Protein AF-A0A2S8BF68-F1 (afdb_monomer_lite)

Organism: NCBI:txid1858794

pLDDT: mean 72.73, std 14.02, range [38.44, 94.44]

Foldseek 3Di:
DAFAPRDDDDAFFKKFFAAWDPPWAKAADPVAPDQPPDDRTHHGLFIWTFHDADPVQRWTWTATPPRRIITIHGNVRRHHTMDGPPDDQQVSCPPPQDLEQEAEEALVPAAQVRVVSSQPRHPHYYDYHHDYDDPPPPDPDPPPDPDPPPPDDDDPVRVVVSVVSRHVHDPPPQPLVNLLVVLLVVVVVPDDQVVSCVSNVNDRSVVSNVVVVVVVVVVVVVVVVVVVVVVVVVVVVVVVVVVVVVVVVVVVVVVVVVVVVVVVVVPDPDD

Radius of gyration: 38.97 Å; chains: 1; bounding box: 119×93×69 Å

Secondary structure (DSSP, 8-state):
-EETTTEE--TT-EEEE-S-EEEEEEE--TT-S---S--SEE-TT-EEEEEEE-TTT--EEEEETTT--EEEE-HHHHHHHEEE-SS--TTTTTT--EEEE--EE-TTT--HHHHHHHHHSEEEEE--EE-PPPTTSS-----------------HHHHHHHHHHHHH---S---HHHHHHHHHHHHHHT--GGGGGGGGTTS-HHHHHHHHHHHHHHHHHHHHHHHHHHHHHHHHHHHHHHHHHHHHHHHHHHHHHHHHHHTTTTT----

Structure (mmCIF, N/CA/C/O backbone):
data_AF-A0A2S8BF68-F1
#
_entry.id   AF-A0A2S8BF68-F1
#
loop_
_atom_site.group_PDB
_atom_site.id
_atom_site.type_symbol
_atom_site.label_atom_id
_atom_site.label_alt_id
_atom_site.label_comp_id
_atom_site.label_asym_id
_atom_site.label_entity_id
_atom_site.label_seq_id
_atom_site.pdbx_PDB_ins_code
_atom_site.Cartn_x
_atom_site.Cartn_y
_atom_site.Cartn_z
_atom_site.occupancy
_atom_site.B_iso_or_equiv
_atom_site.auth_seq_id
_atom_site.auth_comp_id
_atom_site.auth_asym_id
_atom_site.auth_atom_id
_atom_site.pdbx_PDB_model_num
ATOM 1 N N . MET A 1 1 ? -16.485 -6.548 18.275 1.00 87.12 1 MET A N 1
ATOM 2 C CA . MET A 1 1 ? -17.472 -5.793 17.473 1.00 87.12 1 MET A CA 1
ATOM 3 C C . MET A 1 1 ? -17.362 -6.196 16.015 1.00 87.12 1 MET A C 1
ATOM 5 O O . MET 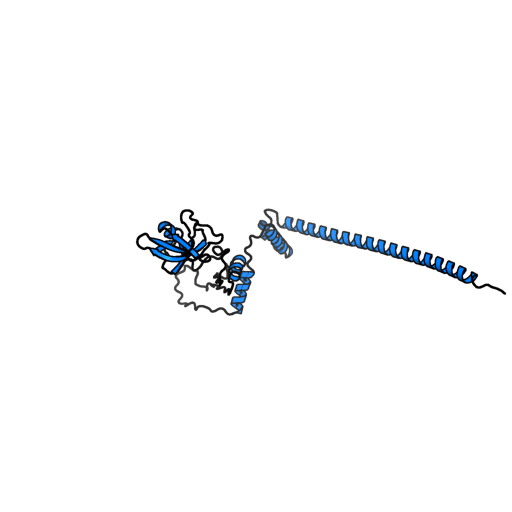A 1 1 ? -16.238 -6.431 15.581 1.00 87.12 1 MET A O 1
ATOM 9 N N . PRO A 1 2 ? -18.481 -6.343 15.288 1.00 88.75 2 PRO A N 1
ATOM 10 C CA . PRO A 1 2 ? -18.453 -6.653 13.862 1.00 88.75 2 PRO A CA 1
ATOM 11 C C . PRO A 1 2 ? -17.866 -5.480 13.070 1.00 88.75 2 PRO A C 1
ATOM 13 O O . PRO A 1 2 ? -18.172 -4.323 13.349 1.00 88.75 2 PRO A O 1
ATOM 16 N N . ILE A 1 3 ? -17.022 -5.798 12.096 1.00 90.06 3 ILE A N 1
ATOM 17 C CA . ILE A 1 3 ? -16.470 -4.860 11.114 1.00 90.06 3 ILE A CA 1
ATOM 18 C C . ILE A 1 3 ? -16.673 -5.449 9.705 1.00 90.06 3 ILE A C 1
ATOM 20 O O . ILE A 1 3 ? -17.281 -6.513 9.561 1.00 90.06 3 ILE A O 1
ATOM 24 N N . ALA A 1 4 ? -16.198 -4.779 8.656 1.00 86.06 4 ALA A N 1
ATOM 25 C CA . ALA A 1 4 ? -16.402 -5.241 7.286 1.00 86.06 4 ALA A CA 1
ATOM 26 C C . ALA A 1 4 ? -15.788 -6.626 7.010 1.00 86.06 4 ALA A C 1
ATOM 28 O O . ALA A 1 4 ? -14.866 -7.079 7.690 1.00 86.06 4 ALA A O 1
ATOM 29 N N . ARG A 1 5 ? -16.278 -7.282 5.948 1.00 84.69 5 ARG A N 1
ATOM 30 C CA . ARG A 1 5 ? -15.825 -8.611 5.478 1.00 84.69 5 ARG A CA 1
ATOM 31 C C . ARG A 1 5 ? -16.015 -9.743 6.498 1.00 84.69 5 ARG A C 1
ATOM 33 O O . ARG A 1 5 ? -15.164 -10.624 6.591 1.00 84.69 5 ARG A O 1
ATOM 40 N N . ASP A 1 6 ? -17.107 -9.703 7.262 1.00 85.81 6 ASP A N 1
ATOM 41 C CA . ASP A 1 6 ? -17.441 -10.687 8.306 1.00 85.81 6 ASP A CA 1
ATOM 42 C C . ASP A 1 6 ? -16.346 -10.852 9.380 1.00 85.81 6 ASP A C 1
ATOM 44 O O . ASP A 1 6 ? -16.219 -11.894 10.027 1.00 85.81 6 ASP A O 1
ATOM 48 N N . GLN A 1 7 ? -15.537 -9.808 9.585 1.00 86.50 7 GLN A N 1
ATOM 49 C CA . GLN A 1 7 ? -14.471 -9.790 10.581 1.00 86.50 7 GLN A CA 1
ATOM 50 C C . GLN A 1 7 ? -14.971 -9.222 11.915 1.00 86.50 7 GLN A C 1
ATOM 52 O O . GLN A 1 7 ? -16.017 -8.574 12.008 1.00 86.50 7 GLN A O 1
ATOM 57 N N . GLN A 1 8 ? -14.192 -9.447 12.975 1.00 89.88 8 GLN A N 1
ATOM 58 C CA . GLN A 1 8 ? -14.449 -8.867 14.289 1.00 89.88 8 GLN A CA 1
ATOM 59 C C . GLN A 1 8 ? -13.224 -8.121 14.803 1.00 89.88 8 GLN A C 1
ATOM 61 O O . GLN A 1 8 ? -12.135 -8.684 14.823 1.00 89.88 8 GLN A O 1
ATOM 66 N N . ALA A 1 9 ? -13.436 -6.893 15.275 1.00 88.25 9 ALA A N 1
ATOM 67 C CA . ALA A 1 9 ? -12.443 -6.110 15.999 1.00 88.25 9 ALA A CA 1
ATOM 68 C C . ALA A 1 9 ? -12.587 -6.293 17.515 1.00 88.25 9 ALA A C 1
ATOM 70 O O . ALA A 1 9 ? -13.704 -6.324 18.059 1.00 88.25 9 ALA A O 1
ATOM 71 N N . ARG A 1 10 ? -11.449 -6.374 18.199 1.00 91.12 10 ARG A N 1
ATOM 72 C CA . ARG A 1 10 ? -11.291 -6.441 19.653 1.00 91.12 10 ARG A CA 1
ATOM 73 C C . ARG A 1 10 ? -10.328 -5.358 20.129 1.00 91.12 10 ARG A C 1
ATOM 75 O O . ARG A 1 10 ? -9.610 -4.745 19.346 1.00 91.12 10 ARG A O 1
ATOM 82 N N . TYR A 1 11 ? -10.328 -5.128 21.439 1.00 92.75 11 TYR A N 1
ATOM 83 C CA . TYR A 1 11 ? -9.354 -4.252 22.083 1.00 92.75 11 TYR A CA 1
ATOM 84 C C . TYR A 1 11 ? -7.921 -4.661 21.712 1.00 92.75 11 TYR A C 1
ATOM 86 O O . TYR A 1 11 ? -7.562 -5.831 21.847 1.00 92.75 11 TYR A O 1
ATOM 94 N N . GLY A 1 12 ? -7.112 -3.691 21.289 1.00 87.94 12 GLY A N 1
ATOM 95 C CA . GLY A 1 12 ? -5.726 -3.893 20.873 1.00 87.94 12 GLY A CA 1
ATOM 96 C C . GLY A 1 12 ? -5.544 -4.304 19.411 1.00 87.94 12 GLY A C 1
ATOM 97 O O . GLY A 1 12 ? -4.402 -4.328 18.949 1.00 87.94 12 GLY A O 1
ATOM 98 N N . ASP A 1 13 ? -6.623 -4.584 18.675 1.00 89.56 13 ASP A N 1
ATOM 99 C CA . ASP A 1 13 ? -6.515 -4.944 17.265 1.00 89.56 13 ASP A CA 1
ATOM 100 C C . ASP A 1 13 ? -6.066 -3.759 16.411 1.00 89.56 13 ASP A C 1
ATOM 102 O O . ASP A 1 13 ? -6.359 -2.600 16.714 1.00 89.56 13 ASP A O 1
ATOM 106 N N . ILE A 1 14 ? -5.371 -4.057 15.312 1.00 88.81 14 ILE A N 1
ATOM 107 C CA . ILE A 1 14 ? -5.074 -3.060 14.286 1.00 88.81 14 ILE A CA 1
ATOM 108 C C . ILE A 1 14 ? -6.132 -3.164 13.200 1.00 88.81 14 ILE A C 1
ATOM 110 O O . ILE A 1 14 ? -6.333 -4.234 12.624 1.00 88.81 14 ILE A O 1
ATOM 114 N N . ILE A 1 15 ? -6.771 -2.044 12.892 1.00 89.00 15 ILE A N 1
ATOM 115 C CA . ILE A 1 15 ? -7.744 -1.914 11.812 1.00 89.00 15 ILE A CA 1
ATOM 116 C C . ILE A 1 15 ? -7.286 -0.864 10.799 1.00 89.00 15 ILE A C 1
ATOM 118 O O . ILE A 1 15 ? -6.483 0.017 11.101 1.00 89.00 15 ILE A O 1
ATOM 122 N N . MET A 1 16 ? -7.798 -0.963 9.581 1.00 89.38 16 MET A N 1
ATOM 123 C CA . MET A 1 16 ? -7.565 -0.017 8.499 1.00 89.38 16 MET A CA 1
ATOM 124 C C . MET A 1 16 ? -8.905 0.437 7.931 1.00 89.38 16 MET A C 1
ATOM 126 O O . MET A 1 16 ? -9.790 -0.388 7.686 1.00 89.38 16 MET A O 1
ATOM 130 N N . THR A 1 17 ? -9.048 1.739 7.708 1.00 88.31 17 THR A N 1
ATOM 131 C CA . THR A 1 17 ? -10.229 2.319 7.062 1.00 88.31 17 THR A CA 1
ATOM 132 C C . THR A 1 17 ? -10.075 2.285 5.546 1.00 88.31 17 THR A C 1
ATOM 134 O O . THR A 1 17 ? -8.994 2.528 5.018 1.00 88.31 17 THR A O 1
ATOM 137 N N . THR A 1 18 ? -11.141 1.951 4.820 1.00 84.69 18 THR A N 1
ATOM 138 C CA . THR A 1 18 ? -11.106 1.776 3.353 1.00 84.69 18 THR A CA 1
ATOM 139 C C . THR A 1 18 ? -11.797 2.899 2.584 1.00 84.69 18 THR A C 1
ATOM 141 O O . THR A 1 18 ? -11.773 2.914 1.356 1.00 84.69 18 THR A O 1
ATOM 144 N N . GLU A 1 19 ? -12.437 3.835 3.284 1.00 84.00 19 GLU A N 1
ATOM 145 C CA . GLU A 1 19 ? -13.185 4.944 2.689 1.00 84.00 19 GLU A CA 1
ATOM 146 C C . GLU A 1 19 ? -12.964 6.229 3.483 1.00 84.00 19 GLU A C 1
ATOM 148 O O . GLU A 1 19 ? -12.902 6.200 4.709 1.00 84.00 19 GLU A O 1
ATOM 153 N N . ASN A 1 20 ? -12.897 7.370 2.801 1.00 85.81 20 ASN A N 1
ATOM 154 C CA . ASN A 1 20 ? -12.853 8.665 3.478 1.00 85.81 20 ASN A CA 1
ATOM 155 C C . ASN A 1 20 ? -14.202 8.949 4.145 1.00 85.81 20 ASN A C 1
ATOM 157 O O . ASN A 1 20 ? -15.248 8.741 3.528 1.00 85.81 20 ASN A O 1
ATOM 161 N N . ASN A 1 21 ? -14.184 9.497 5.356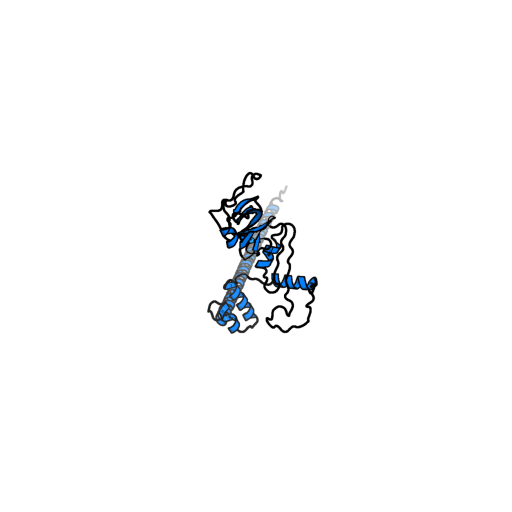 1.00 86.38 21 ASN A N 1
ATOM 162 C CA . ASN A 1 21 ? -15.386 9.991 6.012 1.00 86.38 21 ASN A CA 1
ATOM 163 C C . ASN A 1 21 ? -15.113 11.347 6.664 1.00 86.38 21 ASN A C 1
ATOM 165 O O . ASN A 1 21 ? -14.287 11.466 7.565 1.00 86.38 21 ASN A O 1
ATOM 169 N N . TRP A 1 22 ? -15.819 12.362 6.167 1.00 86.50 22 TRP A N 1
ATOM 170 C CA . TRP A 1 22 ? -15.665 13.758 6.569 1.00 86.50 22 TRP A CA 1
ATOM 171 C C . TRP A 1 22 ? -16.484 14.108 7.814 1.00 86.50 22 TRP A C 1
ATOM 173 O O . TRP A 1 22 ? -16.224 15.135 8.430 1.00 86.50 22 TRP A O 1
ATOM 183 N N . ASP A 1 23 ? -17.448 13.259 8.177 1.00 85.38 23 ASP A N 1
ATOM 184 C CA . ASP A 1 23 ? -18.332 13.468 9.325 1.00 85.38 23 ASP A CA 1
ATOM 185 C C . ASP A 1 23 ? -17.742 12.894 10.623 1.00 85.38 23 ASP A C 1
ATOM 187 O O . ASP A 1 23 ? -18.215 13.209 11.714 1.00 85.38 23 ASP A O 1
ATOM 191 N N . ILE A 1 24 ? -16.712 12.044 10.522 1.00 86.00 24 ILE A N 1
ATOM 192 C CA . ILE A 1 24 ? -16.017 11.491 11.685 1.00 86.00 24 ILE A CA 1
ATOM 193 C C . ILE A 1 24 ? -14.892 12.443 12.076 1.00 86.00 24 ILE A C 1
ATOM 195 O O . ILE A 1 24 ? -13.886 12.566 11.373 1.00 86.00 24 ILE A O 1
ATOM 199 N N . GLU A 1 25 ? -15.071 13.090 13.223 1.00 83.25 25 GLU A N 1
ATOM 200 C CA . GLU A 1 25 ? -14.073 13.979 13.798 1.00 83.25 25 GLU A CA 1
ATOM 201 C C . GLU A 1 25 ? -12.869 13.185 14.315 1.00 83.25 25 GLU A C 1
ATOM 203 O O . GLU A 1 25 ? -13.006 12.187 15.031 1.00 83.25 25 GLU A O 1
ATOM 208 N N . VAL A 1 26 ? -11.677 13.659 13.955 1.00 85.31 26 VAL A N 1
ATOM 209 C CA . VAL A 1 26 ? -10.408 13.132 14.447 1.00 85.31 26 VAL A CA 1
ATOM 210 C C . VAL A 1 26 ? -9.775 14.175 15.359 1.00 85.31 26 VAL A C 1
ATOM 212 O O . VAL A 1 26 ? -9.494 15.296 14.937 1.00 85.31 26 VAL A O 1
ATOM 215 N N . THR A 1 27 ? -9.538 13.806 16.614 1.00 82.69 27 THR A N 1
ATOM 216 C CA . THR A 1 27 ? -9.001 14.699 17.647 1.00 82.69 27 THR A CA 1
ATOM 217 C C . THR A 1 27 ? -7.577 14.310 18.032 1.00 82.69 27 THR A C 1
ATOM 219 O O . THR A 1 27 ? -7.161 13.163 17.876 1.00 82.69 27 THR A O 1
ATOM 222 N N . ALA A 1 28 ? -6.788 15.269 18.519 1.00 77.00 28 ALA A N 1
ATOM 223 C CA . ALA A 1 28 ? -5.477 14.964 19.084 1.00 77.00 28 ALA A CA 1
ATOM 224 C C . ALA A 1 28 ? -5.637 14.179 20.390 1.00 77.00 28 ALA A C 1
ATOM 226 O O . ALA A 1 28 ? -6.541 14.448 21.183 1.00 77.00 28 ALA A O 1
ATOM 227 N N . ASP A 1 29 ? -4.750 13.214 20.619 1.00 74.56 29 ASP A N 1
ATOM 228 C CA . ASP A 1 29 ? -4.656 12.575 21.926 1.00 74.56 29 ASP A CA 1
ATOM 229 C C . ASP A 1 29 ? -4.277 13.625 22.991 1.00 74.56 29 ASP A C 1
ATOM 231 O O . ASP A 1 29 ? -3.462 14.502 22.695 1.00 74.56 29 ASP A O 1
ATOM 235 N N . PRO A 1 30 ? -4.836 13.561 24.216 1.00 67.94 30 PRO A N 1
ATOM 236 C CA . PRO A 1 30 ? -4.578 14.553 25.263 1.00 67.94 30 PRO A CA 1
ATOM 237 C C . PRO A 1 30 ? -3.092 14.761 25.582 1.00 67.94 30 PRO A C 1
ATOM 239 O O . PRO A 1 30 ? -2.708 15.842 26.028 1.00 67.94 30 PRO A O 1
ATOM 242 N N . ASP A 1 31 ? -2.266 13.739 25.344 1.00 67.94 31 ASP A N 1
ATOM 243 C CA . ASP A 1 31 ? -0.828 13.758 25.607 1.00 67.94 31 ASP A CA 1
ATOM 244 C C . ASP A 1 31 ? -0.001 14.311 24.424 1.00 67.94 31 ASP A C 1
ATOM 246 O O . ASP A 1 31 ? 1.231 14.337 24.487 1.00 67.94 31 ASP A O 1
ATOM 250 N N . VAL A 1 32 ? -0.646 14.745 23.330 1.00 65.81 32 VAL A N 1
ATOM 251 C CA . VAL A 1 32 ? -0.001 15.232 22.100 1.00 65.81 32 VAL A CA 1
ATOM 252 C C . VAL A 1 32 ? -0.461 16.658 21.774 1.00 65.81 32 VAL A C 1
ATOM 254 O O . VAL A 1 32 ? -1.634 16.923 21.541 1.00 65.81 32 VAL A O 1
ATOM 257 N N . THR A 1 33 ? 0.486 17.600 21.721 1.00 56.53 33 THR A N 1
ATOM 258 C CA . THR A 1 33 ? 0.214 19.044 21.561 1.00 56.53 33 THR A CA 1
ATOM 259 C C . THR A 1 33 ? -0.249 19.452 20.151 1.00 56.53 33 THR A C 1
ATOM 261 O O . THR A 1 33 ? -0.863 20.504 19.993 1.00 56.53 33 THR A O 1
ATOM 264 N N . SER A 1 34 ? 0.057 18.662 19.116 1.00 57.34 34 SER A N 1
ATOM 265 C CA . SER A 1 34 ? -0.282 18.946 17.712 1.00 57.34 34 SER A CA 1
ATOM 266 C C . SER A 1 34 ? -0.292 17.655 16.893 1.00 57.34 34 SER A C 1
ATOM 268 O O . SER A 1 34 ? 0.630 16.850 17.016 1.00 57.34 34 SER A O 1
ATOM 270 N N . ILE A 1 35 ? -1.308 17.474 16.044 1.00 61.09 35 ILE A N 1
ATOM 271 C CA . ILE A 1 35 ? -1.272 16.497 14.950 1.00 61.09 35 ILE A CA 1
ATOM 272 C C . ILE A 1 35 ? -0.633 17.212 13.754 1.00 61.09 35 ILE A C 1
ATOM 274 O O . ILE A 1 35 ? -1.257 18.076 13.137 1.00 61.09 35 ILE A O 1
ATOM 278 N N . ASP A 1 36 ? 0.619 16.895 13.436 1.00 54.38 36 ASP A N 1
ATOM 279 C CA . ASP A 1 36 ? 1.330 17.562 12.345 1.00 54.38 36 ASP A CA 1
ATOM 280 C C . ASP A 1 36 ? 0.778 17.138 10.974 1.00 54.38 36 ASP A C 1
ATOM 282 O O . ASP A 1 36 ? 0.944 16.003 10.535 1.00 54.38 36 ASP A O 1
ATOM 286 N N . GLY A 1 37 ? 0.138 18.077 10.271 1.00 55.59 37 GLY A N 1
ATOM 287 C CA . GLY A 1 37 ? -0.135 18.001 8.829 1.00 55.59 37 GLY A CA 1
ATOM 288 C C . GLY A 1 37 ? -1.135 16.938 8.355 1.00 55.59 37 GLY A C 1
ATOM 289 O O . GLY A 1 37 ? -1.406 16.883 7.154 1.00 55.59 37 GLY A O 1
ATOM 290 N N . ALA A 1 38 ? -1.696 16.113 9.243 1.00 58.59 38 ALA A N 1
ATOM 291 C CA . ALA A 1 38 ? -2.694 15.114 8.873 1.00 58.59 38 ALA A CA 1
ATOM 292 C C . ALA A 1 38 ? -4.101 15.735 8.756 1.00 58.59 38 ALA A C 1
ATOM 294 O O . ALA A 1 38 ? -4.432 16.674 9.486 1.00 58.59 38 ALA A O 1
ATOM 295 N N . PRO A 1 39 ? -4.965 15.214 7.867 1.00 60.50 39 PRO A N 1
ATOM 296 C CA . PRO A 1 39 ? -6.358 15.632 7.802 1.00 60.50 39 PRO A CA 1
ATOM 297 C C . PRO A 1 39 ? -7.052 15.396 9.151 1.00 60.50 39 PRO A C 1
ATOM 299 O O . PRO A 1 39 ? -6.912 14.327 9.750 1.00 60.50 39 PRO A O 1
ATOM 302 N N . ALA A 1 40 ? -7.852 16.367 9.600 1.00 72.50 40 ALA A N 1
ATOM 303 C CA . ALA A 1 40 ? -8.703 16.261 10.795 1.00 72.50 40 ALA A CA 1
ATOM 304 C C . ALA A 1 40 ? -9.922 15.329 10.595 1.00 72.50 40 ALA A C 1
ATOM 306 O O . ALA A 1 40 ? -10.933 15.448 11.283 1.00 72.50 40 ALA A O 1
ATOM 307 N N . ILE A 1 41 ? -9.836 14.430 9.615 1.00 82.69 41 ILE A N 1
ATOM 308 C CA . ILE A 1 41 ? -10.893 13.523 9.172 1.00 82.69 41 ILE A CA 1
ATOM 309 C C . ILE A 1 41 ? -10.318 12.119 9.003 1.00 82.69 41 ILE A C 1
ATOM 311 O O . ILE A 1 41 ? -9.105 11.946 8.843 1.00 82.69 41 ILE A O 1
ATOM 315 N N . VAL A 1 42 ? -11.200 11.123 8.986 1.00 85.69 42 VAL A N 1
ATOM 316 C CA . VAL A 1 42 ? -10.831 9.743 8.667 1.00 85.69 42 VAL A CA 1
ATOM 317 C C . VAL A 1 42 ? -10.614 9.605 7.162 1.00 85.69 42 VAL A C 1
ATOM 319 O O . VAL A 1 42 ? -11.488 9.948 6.359 1.00 85.69 42 VAL A O 1
ATOM 322 N N . THR A 1 43 ? -9.462 9.067 6.767 1.00 83.75 43 THR A N 1
ATOM 323 C CA . THR A 1 43 ? -9.121 8.818 5.364 1.00 83.75 43 THR A CA 1
ATOM 324 C C . THR A 1 43 ? -9.003 7.330 5.043 1.00 83.75 43 THR A C 1
ATOM 326 O O . THR A 1 43 ? -8.876 6.468 5.915 1.00 83.75 43 THR A O 1
ATOM 329 N N . ASN A 1 44 ? -9.081 7.009 3.755 1.00 80.31 44 ASN A N 1
ATOM 330 C CA . ASN A 1 44 ? -8.763 5.694 3.231 1.00 80.31 44 ASN A CA 1
ATOM 331 C C . ASN A 1 44 ? -7.283 5.380 3.487 1.00 80.31 44 ASN A C 1
ATOM 333 O O . ASN A 1 44 ? -6.414 6.216 3.252 1.00 80.31 44 ASN A O 1
ATOM 337 N N . ALA A 1 45 ? -7.024 4.148 3.909 1.00 77.50 45 ALA A N 1
ATOM 338 C CA . ALA A 1 45 ? -5.736 3.611 4.317 1.00 77.50 45 ALA A CA 1
ATOM 339 C C . ALA A 1 45 ? -5.176 4.156 5.643 1.00 77.50 45 ALA A C 1
ATOM 341 O O . ALA A 1 45 ? -4.071 3.755 6.022 1.00 77.50 45 ALA A O 1
ATOM 342 N N . ASP A 1 46 ? -5.930 4.966 6.403 1.00 84.19 46 ASP A N 1
ATOM 343 C CA . ASP A 1 46 ? -5.554 5.247 7.790 1.00 84.19 46 ASP A CA 1
ATOM 344 C C . ASP A 1 46 ? -5.544 3.942 8.596 1.00 84.19 46 ASP A C 1
ATOM 346 O O . ASP A 1 46 ? -6.468 3.122 8.533 1.00 84.19 46 ASP A O 1
ATOM 350 N N . ARG A 1 47 ? -4.470 3.746 9.365 1.00 87.12 47 ARG A N 1
ATOM 351 C CA . ARG A 1 47 ? -4.297 2.590 10.247 1.00 87.12 47 ARG A CA 1
ATOM 352 C C . ARG A 1 47 ? -4.500 3.011 11.684 1.00 87.12 47 ARG A C 1
ATOM 354 O O . ARG A 1 47 ? -3.866 3.959 12.146 1.00 87.12 47 ARG A O 1
ATOM 361 N N . TRP A 1 48 ? -5.318 2.250 12.394 1.00 89.69 48 TRP A N 1
ATOM 362 C CA . TRP A 1 48 ? -5.722 2.561 13.749 1.00 89.69 48 TRP A CA 1
ATOM 363 C C . TRP A 1 48 ? -5.546 1.361 14.674 1.00 89.69 48 TRP A C 1
ATOM 365 O O . TRP A 1 48 ? -5.815 0.226 14.292 1.00 89.69 48 TRP A O 1
ATOM 375 N N . GLN A 1 49 ? -5.130 1.617 15.906 1.00 92.56 49 GLN A N 1
ATOM 376 C CA . GLN A 1 49 ? -5.196 0.682 17.016 1.00 92.56 49 GLN A CA 1
ATOM 377 C C . GLN A 1 49 ? -6.527 0.857 17.746 1.00 92.56 49 GLN A C 1
ATOM 379 O O . GLN A 1 49 ? -6.898 1.971 18.109 1.00 92.56 49 GLN A O 1
ATOM 384 N N . VAL A 1 50 ? -7.238 -0.239 17.992 1.00 93.88 50 VAL A N 1
ATOM 385 C CA . VAL A 1 50 ? -8.495 -0.233 18.743 1.00 93.88 50 VAL A CA 1
ATOM 386 C C . VAL A 1 50 ? -8.205 -0.041 20.230 1.00 93.88 50 VAL A C 1
ATOM 388 O O . VAL A 1 50 ? -7.570 -0.886 20.863 1.00 93.88 50 VAL A O 1
ATOM 391 N N . LEU A 1 51 ? -8.702 1.059 20.792 1.00 94.00 51 LEU A N 1
ATOM 392 C CA . LEU A 1 51 ? -8.608 1.391 22.215 1.00 94.00 51 LEU A CA 1
ATOM 393 C C . LEU A 1 51 ? -9.852 0.974 22.998 1.00 94.00 51 LEU A C 1
ATOM 395 O O . LEU A 1 51 ? -9.783 0.770 24.205 1.00 94.00 51 LEU A O 1
ATOM 399 N N . GLY A 1 52 ? -10.992 0.836 22.327 1.00 92.31 52 GLY A N 1
ATOM 400 C CA . GLY A 1 52 ? -12.251 0.524 22.983 1.00 92.31 52 GLY A CA 1
ATOM 401 C C . GLY A 1 52 ? -13.277 -0.006 22.000 1.00 92.31 52 GLY A C 1
ATOM 402 O O . GLY A 1 52 ? -13.333 0.412 20.847 1.00 92.31 52 GLY A O 1
ATOM 403 N N . VAL A 1 53 ? -14.094 -0.947 22.462 1.00 92.19 53 VAL A N 1
ATOM 404 C CA . VAL A 1 53 ? -15.257 -1.443 21.728 1.00 92.19 53 VAL A CA 1
ATOM 405 C C . VAL A 1 53 ? -16.486 -1.286 22.610 1.00 92.19 53 VAL A C 1
ATOM 407 O O . VAL A 1 53 ? -16.537 -1.829 23.713 1.00 92.19 53 VAL A O 1
ATOM 410 N N . HIS A 1 54 ? -17.472 -0.531 22.140 1.00 91.25 54 HIS A N 1
ATOM 411 C CA . HIS A 1 54 ? -18.675 -0.224 22.902 1.00 91.25 54 HIS A CA 1
ATOM 412 C C . HIS A 1 54 ? -19.813 -1.139 22.447 1.00 91.25 54 HIS A C 1
ATOM 414 O O . HIS A 1 54 ? -20.423 -0.938 21.403 1.00 91.25 54 HIS A O 1
ATOM 420 N N . GLU A 1 55 ? -20.109 -2.182 23.228 1.00 85.19 55 GLU A N 1
ATOM 421 C CA . GLU A 1 55 ? -21.070 -3.215 22.802 1.00 85.19 55 GLU A CA 1
ATOM 422 C C . GLU A 1 55 ? -22.520 -2.720 22.717 1.00 85.19 55 GLU A C 1
ATOM 424 O O . GLU A 1 55 ? -23.335 -3.313 22.017 1.00 85.19 55 GLU A O 1
ATOM 429 N N . HIS A 1 56 ? -22.846 -1.641 23.433 1.00 86.44 56 HIS A N 1
ATOM 430 C CA . HIS A 1 56 ? -24.204 -1.106 23.509 1.00 86.44 56 HIS A CA 1
ATOM 431 C C . HIS A 1 56 ? -24.617 -0.340 22.243 1.00 86.44 56 HIS A C 1
ATOM 433 O O . HIS A 1 56 ? -25.759 -0.453 21.806 1.00 86.44 56 HIS A O 1
ATOM 439 N N . ASP A 1 57 ? -23.712 0.457 21.670 1.00 87.06 57 ASP A N 1
ATOM 440 C CA . ASP A 1 57 ? -23.967 1.281 20.480 1.00 87.06 57 ASP A CA 1
ATOM 441 C C . ASP A 1 57 ? -23.199 0.803 19.234 1.00 87.06 57 ASP A C 1
ATOM 443 O O . ASP A 1 57 ? -23.461 1.276 18.130 1.00 87.06 57 ASP A O 1
ATOM 447 N N . GLY A 1 58 ? -22.289 -0.164 19.394 1.00 86.06 58 GLY A N 1
ATOM 448 C CA . GLY A 1 58 ? -21.477 -0.740 18.327 1.00 86.06 58 GLY A CA 1
ATOM 449 C C . GLY A 1 58 ? -20.320 0.150 17.871 1.00 86.06 58 GLY A C 1
ATOM 450 O O . GLY A 1 58 ? -19.703 -0.154 16.849 1.00 86.06 58 GLY A O 1
ATOM 451 N N . THR A 1 59 ? -20.030 1.240 18.583 1.00 92.75 59 THR A N 1
ATOM 452 C CA . THR A 1 59 ? -18.943 2.157 18.232 1.00 92.75 59 THR A CA 1
ATOM 453 C C . THR A 1 59 ? -17.575 1.599 18.631 1.00 92.75 59 THR A C 1
ATOM 455 O O . THR A 1 59 ? -17.446 0.747 19.520 1.00 92.75 59 THR A O 1
ATOM 458 N N . ILE A 1 60 ? -16.530 2.060 17.942 1.00 94.44 60 ILE A N 1
ATOM 459 C CA . ILE A 1 60 ? -15.148 1.634 18.184 1.00 94.44 60 ILE A CA 1
ATOM 460 C C . ILE A 1 60 ? -14.281 2.873 18.408 1.00 94.44 60 ILE A C 1
ATOM 462 O O . ILE A 1 60 ? -14.157 3.708 17.514 1.00 94.44 60 ILE A O 1
ATOM 466 N N . GLU A 1 61 ? -13.667 2.983 19.586 1.00 94.38 61 GLU A N 1
ATOM 467 C CA . GLU A 1 61 ? -12.654 4.003 19.868 1.00 94.38 61 GLU A CA 1
ATOM 468 C C . GLU A 1 61 ? -11.307 3.536 19.321 1.00 94.38 61 GLU A C 1
ATOM 470 O O . GLU A 1 61 ? -10.858 2.414 19.589 1.00 94.38 61 GLU A O 1
ATOM 475 N N . VAL A 1 62 ? -10.655 4.399 18.548 1.00 93.88 62 VAL A N 1
ATOM 476 C CA . VAL A 1 62 ? -9.443 4.054 17.813 1.00 93.88 62 VAL A CA 1
ATOM 477 C C . VAL A 1 62 ? -8.391 5.157 17.892 1.00 93.88 62 VAL A C 1
ATOM 479 O O . VAL A 1 62 ? -8.717 6.336 18.008 1.00 93.88 62 VAL A O 1
ATOM 482 N N . GLN A 1 63 ? -7.119 4.770 17.801 1.00 91.50 63 GLN A N 1
ATOM 483 C CA . GLN A 1 63 ? -5.967 5.668 17.758 1.00 91.50 63 GLN A CA 1
ATOM 484 C C . GLN A 1 63 ? -5.126 5.417 16.507 1.00 91.50 63 GLN A C 1
ATOM 486 O O . GLN A 1 63 ? -4.688 4.297 16.263 1.00 91.50 63 GLN A O 1
ATOM 491 N N . ARG A 1 64 ? -4.862 6.459 15.725 1.00 88.44 64 ARG A N 1
ATOM 492 C CA . ARG A 1 64 ? -4.092 6.402 14.487 1.00 88.44 64 ARG A CA 1
ATOM 493 C C . ARG A 1 64 ? -2.620 6.145 14.772 1.00 88.44 64 ARG A C 1
ATOM 495 O O . ARG A 1 64 ? -1.998 6.763 15.638 1.00 88.44 64 ARG A O 1
ATOM 502 N N . ILE A 1 65 ? -2.061 5.202 14.023 1.00 83.94 65 ILE A N 1
ATOM 503 C CA . ILE A 1 65 ? -0.655 4.820 14.118 1.00 83.94 65 ILE A CA 1
ATOM 504 C C . ILE A 1 65 ? 0.183 5.891 13.415 1.00 83.94 65 ILE A C 1
ATOM 506 O O . ILE A 1 65 ? 0.041 6.094 12.212 1.00 83.94 65 ILE A O 1
ATOM 510 N N . GLY A 1 66 ? 1.085 6.536 14.155 1.00 77.69 66 GLY A N 1
ATOM 511 C CA . GLY A 1 66 ? 2.032 7.532 13.638 1.00 77.69 66 GLY A CA 1
ATOM 512 C C . GLY A 1 66 ? 1.916 8.886 14.334 1.00 77.69 66 GLY A C 1
ATOM 513 O O . GLY A 1 66 ? 2.918 9.395 14.823 1.00 77.69 66 GLY A O 1
ATOM 514 N N . ASP A 1 67 ? 0.701 9.426 14.441 1.00 80.44 67 ASP A N 1
ATOM 515 C CA . ASP A 1 67 ? 0.415 10.740 15.046 1.00 80.44 67 ASP A CA 1
ATOM 516 C C . ASP A 1 67 ? -0.409 10.656 16.346 1.00 80.44 67 ASP A C 1
ATOM 518 O O . ASP A 1 67 ? -0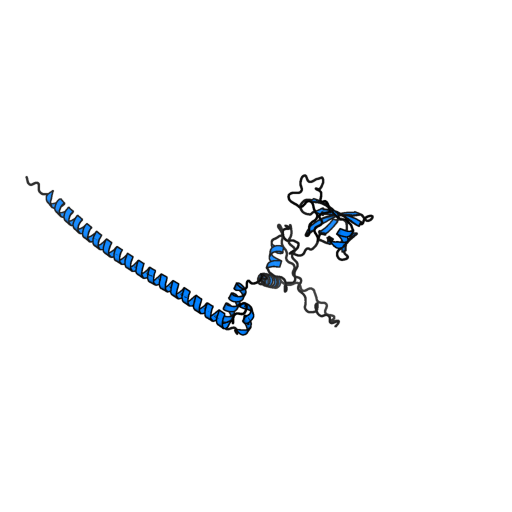.662 11.676 16.985 1.00 80.44 67 ASP A O 1
ATOM 522 N N . ARG A 1 68 ? -0.816 9.441 16.747 1.00 84.44 68 ARG A N 1
ATOM 523 C CA . ARG A 1 68 ? -1.673 9.152 17.908 1.00 84.44 68 ARG A CA 1
ATOM 524 C C . ARG A 1 68 ? -3.052 9.822 17.872 1.00 84.44 68 ARG A C 1
ATOM 526 O O . ARG A 1 68 ? -3.722 9.847 18.901 1.00 84.44 68 ARG A O 1
ATOM 533 N N . ALA A 1 69 ? -3.519 10.322 16.732 1.00 86.44 69 ALA A N 1
ATOM 534 C CA . ALA A 1 69 ? -4.833 10.952 16.655 1.00 86.44 69 ALA A CA 1
ATOM 535 C C . ALA A 1 69 ? -5.955 9.968 17.034 1.00 86.44 69 ALA A C 1
ATOM 537 O O . ALA A 1 69 ? -5.877 8.788 16.708 1.00 86.44 69 ALA A O 1
ATOM 538 N N . ARG A 1 70 ? -7.002 10.422 17.722 1.00 90.38 70 ARG A N 1
ATOM 539 C CA . ARG A 1 70 ? -8.130 9.592 18.161 1.00 90.38 70 ARG A CA 1
ATOM 540 C C . ARG A 1 70 ? -9.377 9.848 17.335 1.00 90.38 70 ARG A C 1
ATOM 542 O O . ARG A 1 70 ? -9.646 10.978 16.938 1.00 90.38 70 ARG A O 1
ATOM 549 N N . ALA A 1 71 ? -10.161 8.800 17.129 1.00 92.00 71 ALA A N 1
ATOM 550 C CA . ALA A 1 71 ? -11.475 8.879 16.508 1.00 92.00 71 ALA A CA 1
ATOM 551 C C . ALA A 1 71 ? -12.424 7.860 17.145 1.00 92.00 71 ALA A C 1
ATOM 553 O O . ALA A 1 71 ? -11.992 6.843 17.695 1.00 92.00 71 ALA A O 1
ATOM 554 N N . VAL A 1 72 ? -13.725 8.119 17.036 1.00 93.88 72 VAL A N 1
ATOM 555 C CA . VAL A 1 72 ? -14.772 7.149 17.371 1.00 93.88 72 VAL A CA 1
ATOM 556 C C . VAL A 1 72 ? -15.462 6.759 16.076 1.00 93.88 72 VAL A C 1
ATOM 558 O O . VAL A 1 72 ? -16.119 7.585 15.448 1.00 93.88 72 VAL A O 1
ATOM 561 N N . LEU A 1 73 ? -15.290 5.507 15.658 1.00 93.00 73 LEU A N 1
ATOM 562 C CA . LEU A 1 73 ? -15.911 4.980 14.450 1.00 93.00 73 LEU A CA 1
ATOM 563 C C . LEU A 1 73 ? -17.353 4.553 14.759 1.00 93.00 73 LEU A C 1
ATOM 565 O O . LEU A 1 73 ? -17.553 3.679 15.611 1.00 93.00 73 LEU A O 1
ATOM 569 N N . PRO A 1 74 ? -18.357 5.122 14.066 1.00 94.00 74 PRO A N 1
ATOM 570 C CA . PRO A 1 74 ? -19.737 4.665 14.151 1.00 94.00 74 PRO A CA 1
ATOM 571 C C . PRO A 1 74 ? -19.887 3.200 13.724 1.00 94.00 74 PRO A C 1
ATOM 573 O O . PRO A 1 74 ? -19.142 2.709 12.872 1.00 94.00 74 PRO A O 1
ATOM 576 N N . ALA A 1 75 ? -20.873 2.504 14.290 1.00 92.88 75 ALA A N 1
ATOM 577 C CA . ALA A 1 75 ? -21.083 1.075 14.053 1.00 92.88 75 ALA A CA 1
ATOM 578 C C . ALA A 1 75 ? -21.346 0.730 12.577 1.00 92.88 75 ALA A C 1
ATOM 580 O O . ALA A 1 75 ? -20.879 -0.299 12.088 1.00 92.88 75 ALA A O 1
ATOM 581 N N . ASP A 1 76 ? -22.098 1.576 11.871 1.00 92.44 76 ASP A N 1
ATOM 582 C CA . ASP A 1 76 ? -22.412 1.423 10.449 1.00 92.44 76 ASP A CA 1
ATOM 583 C C . ASP A 1 76 ? -21.165 1.618 9.578 1.00 92.44 76 ASP A C 1
ATOM 585 O O . ASP A 1 76 ? -20.904 0.836 8.662 1.00 92.44 76 ASP A O 1
ATOM 589 N N . TYR A 1 77 ? -20.351 2.620 9.909 1.00 92.88 77 TYR A N 1
ATOM 590 C CA . TYR A 1 77 ? -19.091 2.879 9.232 1.00 92.88 77 TYR A CA 1
ATOM 591 C C . TYR A 1 77 ? -18.079 1.751 9.470 1.00 92.88 77 TYR A C 1
ATOM 593 O O . TYR A 1 77 ? -17.475 1.267 8.517 1.00 92.88 77 TYR A O 1
ATOM 601 N N . ALA A 1 78 ? -17.935 1.264 10.705 1.00 91.38 78 ALA A N 1
ATOM 602 C CA . ALA A 1 78 ? -17.022 0.168 11.028 1.00 91.38 78 ALA A CA 1
ATOM 603 C C . ALA A 1 78 ? -17.393 -1.139 10.299 1.00 91.38 78 ALA A C 1
ATOM 605 O O . ALA A 1 78 ? -16.522 -1.830 9.770 1.00 91.38 78 ALA A O 1
ATOM 606 N N . GLN A 1 79 ? -18.687 -1.454 10.207 1.00 92.50 79 GLN A N 1
ATOM 607 C CA . GLN A 1 79 ? -19.185 -2.646 9.509 1.00 92.50 79 GLN A CA 1
ATOM 608 C C . GLN A 1 79 ? -19.065 -2.574 7.986 1.00 92.50 79 GLN A C 1
ATOM 610 O O . GLN A 1 79 ? -19.060 -3.611 7.327 1.00 92.50 79 GLN A O 1
ATOM 615 N N . ARG A 1 80 ? -18.971 -1.375 7.410 1.00 91.75 80 ARG A N 1
ATOM 616 C CA . ARG A 1 80 ? -18.863 -1.195 5.958 1.00 91.75 80 ARG A CA 1
ATOM 617 C C . ARG A 1 80 ? -17.433 -0.945 5.490 1.00 91.75 80 ARG A C 1
ATOM 619 O O . ARG A 1 80 ? -17.036 -1.476 4.455 1.00 91.75 80 ARG A O 1
ATOM 626 N N . SER A 1 81 ? -16.674 -0.167 6.255 1.00 89.81 81 SER A N 1
ATOM 627 C CA . SER A 1 81 ? -15.480 0.527 5.763 1.00 89.81 81 SER A CA 1
ATOM 628 C C . SER A 1 81 ? -14.265 0.380 6.689 1.00 89.81 81 SER A C 1
ATOM 630 O O . SER A 1 81 ? -13.276 1.087 6.501 1.00 89.81 81 SER A O 1
ATOM 632 N N . ALA A 1 82 ? -14.305 -0.534 7.667 1.00 88.94 82 ALA A N 1
ATOM 633 C CA . ALA A 1 82 ? -13.149 -0.910 8.483 1.00 88.94 82 ALA A CA 1
ATOM 634 C C . ALA A 1 82 ? -12.836 -2.407 8.352 1.00 88.94 82 ALA A C 1
ATOM 636 O O . ALA A 1 82 ? -13.723 -3.250 8.441 1.00 88.94 82 ALA A O 1
ATOM 637 N N . VAL A 1 83 ? -11.560 -2.738 8.160 1.00 87.44 83 VAL A N 1
ATOM 638 C CA . VAL A 1 83 ? -11.051 -4.118 8.051 1.00 87.44 83 VAL A CA 1
ATOM 639 C C . VAL A 1 83 ? -9.862 -4.316 8.985 1.00 87.44 83 VAL A C 1
ATOM 641 O O . VAL A 1 83 ? -9.213 -3.344 9.362 1.00 87.44 83 VAL A O 1
ATOM 644 N N . LEU A 1 84 ? -9.526 -5.557 9.341 1.00 85.12 84 LEU A N 1
ATOM 645 C CA . LEU A 1 84 ? -8.289 -5.845 10.074 1.00 85.12 84 LEU A CA 1
ATOM 646 C C . LEU A 1 84 ? -7.064 -5.404 9.254 1.00 85.12 84 LEU A C 1
ATOM 648 O O . LEU A 1 84 ? -6.899 -5.777 8.094 1.00 85.12 84 LEU A O 1
ATOM 652 N N . GLY A 1 85 ? -6.199 -4.607 9.879 1.00 73.31 85 GLY A N 1
ATOM 653 C CA . GLY A 1 85 ? -5.053 -3.931 9.271 1.00 73.31 85 GLY A CA 1
ATOM 654 C C . GLY A 1 85 ? -3.701 -4.595 9.543 1.00 73.31 85 GLY A C 1
ATOM 655 O O . GLY A 1 85 ? -2.669 -3.978 9.286 1.00 73.31 85 GLY A O 1
ATOM 656 N N . TYR A 1 86 ? -3.680 -5.826 10.069 1.00 67.12 86 TYR A N 1
ATOM 657 C CA . TYR A 1 86 ? -2.437 -6.555 10.369 1.00 67.12 86 TYR A CA 1
ATOM 658 C C . TYR A 1 86 ? -1.592 -6.851 9.128 1.00 67.12 86 TYR A C 1
ATOM 660 O O . TYR A 1 86 ? -0.365 -6.827 9.189 1.00 67.12 86 TYR A O 1
ATOM 668 N N . VAL A 1 87 ? -2.253 -7.135 8.005 1.00 57.31 87 VAL A N 1
ATOM 669 C CA . VAL A 1 87 ? -1.617 -7.404 6.715 1.00 57.31 87 VAL A CA 1
ATOM 670 C C . VAL A 1 87 ? -2.294 -6.514 5.683 1.00 57.31 87 VAL A C 1
ATOM 672 O O . VAL A 1 87 ? -3.472 -6.681 5.379 1.00 57.31 87 VAL A O 1
ATOM 675 N N . GLY A 1 88 ? -1.558 -5.531 5.172 1.00 58.88 88 GLY A N 1
ATOM 676 C CA . GLY A 1 88 ? -2.016 -4.654 4.098 1.00 58.88 88 GLY A CA 1
ATOM 677 C C . GLY A 1 88 ? -1.472 -5.101 2.747 1.00 58.88 88 GLY A C 1
ATOM 678 O O . GLY A 1 88 ? -0.406 -5.712 2.665 1.00 58.88 88 GLY A O 1
ATOM 679 N N . THR A 1 89 ? -2.169 -4.751 1.665 1.00 54.47 89 THR A N 1
ATOM 680 C CA . THR A 1 89 ? -1.557 -4.847 0.334 1.00 54.47 89 THR A CA 1
ATOM 681 C C . THR A 1 89 ? -0.448 -3.798 0.210 1.00 54.47 89 THR A C 1
ATOM 683 O O . THR A 1 89 ? -0.527 -2.717 0.799 1.00 54.47 89 THR A O 1
ATOM 686 N N . MET A 1 90 ? 0.595 -4.084 -0.573 1.00 54.97 90 MET A N 1
ATOM 687 C CA . MET A 1 90 ? 1.713 -3.145 -0.773 1.00 54.97 90 MET A CA 1
ATOM 688 C C . MET A 1 90 ? 1.265 -1.789 -1.325 1.00 54.97 90 MET A C 1
ATOM 690 O O . MET A 1 90 ? 1.858 -0.756 -0.991 1.00 54.97 90 MET A O 1
ATOM 694 N N . HIS A 1 91 ? 0.209 -1.811 -2.143 1.00 51.28 91 HIS A N 1
ATOM 695 C CA . HIS A 1 91 ? -0.412 -0.631 -2.728 1.00 51.28 91 HIS A CA 1
ATOM 696 C C . HIS A 1 91 ? -1.092 0.233 -1.655 1.00 51.28 91 HIS A C 1
ATOM 698 O O . HIS A 1 91 ? -0.868 1.437 -1.608 1.00 51.28 91 HIS A O 1
ATOM 704 N N . SER A 1 92 ? -1.816 -0.384 -0.713 1.00 46.78 92 SER A N 1
ATOM 705 C CA . SER A 1 92 ? -2.437 0.315 0.426 1.00 46.78 92 SER A CA 1
ATOM 706 C C . SER A 1 92 ? -1.422 0.881 1.426 1.00 46.78 92 SER A C 1
ATOM 708 O O . SER A 1 92 ? 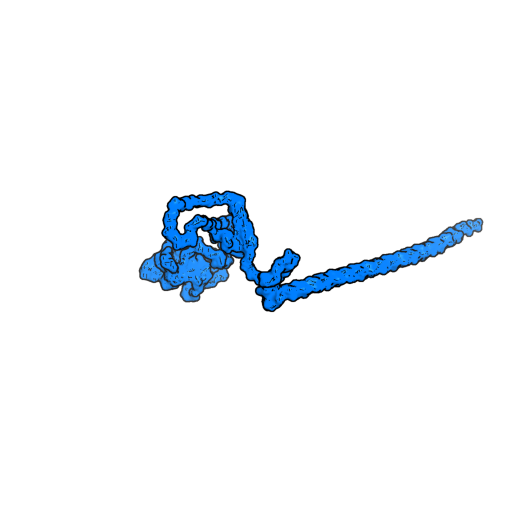-1.729 1.821 2.144 1.00 46.78 92 SER A O 1
ATOM 710 N N . ALA A 1 93 ? -0.204 0.337 1.475 1.00 52.50 93 ALA A N 1
ATOM 711 C CA . ALA A 1 93 ? 0.855 0.817 2.364 1.00 52.50 93 ALA A CA 1
ATOM 712 C C . ALA A 1 93 ? 1.704 1.956 1.758 1.00 52.50 93 ALA A C 1
ATOM 714 O O . ALA A 1 93 ? 2.760 2.286 2.307 1.00 52.50 93 ALA A O 1
ATOM 715 N N . GLN A 1 94 ? 1.338 2.502 0.588 1.00 50.66 94 GLN A N 1
ATOM 716 C CA . GLN A 1 94 ? 2.162 3.479 -0.126 1.00 50.66 94 GLN A CA 1
ATOM 717 C C . GLN A 1 94 ? 2.280 4.810 0.620 1.00 50.66 94 GLN A C 1
ATOM 719 O O . GLN A 1 94 ? 1.318 5.552 0.735 1.00 50.66 94 GLN A O 1
ATOM 724 N N . GLY A 1 95 ? 3.490 5.104 1.109 1.00 45.53 95 GLY A N 1
ATOM 725 C CA . GLY A 1 95 ? 3.791 6.301 1.903 1.00 45.53 95 GLY A CA 1
ATOM 726 C C . GLY A 1 95 ? 3.878 6.053 3.412 1.00 45.53 95 GLY A C 1
ATOM 727 O O . GLY A 1 95 ? 4.350 6.925 4.133 1.00 45.53 95 GLY A O 1
ATOM 728 N N . ALA A 1 96 ? 3.507 4.862 3.892 1.00 51.78 96 ALA A N 1
ATOM 729 C CA . ALA A 1 96 ? 3.712 4.479 5.281 1.00 51.78 96 ALA A CA 1
ATOM 730 C C . ALA A 1 96 ? 5.124 3.901 5.467 1.00 51.78 96 ALA A C 1
ATOM 732 O O . ALA A 1 96 ? 5.455 2.853 4.905 1.00 51.78 96 ALA A O 1
ATOM 733 N N . ASN A 1 97 ? 5.951 4.571 6.270 1.00 49.94 97 ASN A N 1
ATOM 734 C CA . ASN A 1 97 ? 7.192 3.980 6.765 1.00 49.94 97 ASN A CA 1
ATOM 735 C C . ASN A 1 97 ? 6.833 2.886 7.782 1.00 49.94 97 ASN A C 1
ATOM 737 O O . ASN A 1 97 ? 5.945 3.075 8.617 1.00 49.94 97 ASN A O 1
ATOM 741 N N . ALA A 1 98 ? 7.483 1.729 7.686 1.00 56.56 98 ALA A N 1
ATOM 742 C CA . ALA A 1 98 ? 7.348 0.647 8.653 1.00 56.56 98 ALA A CA 1
ATOM 743 C C . ALA A 1 98 ? 8.712 0.401 9.303 1.00 56.56 98 ALA A C 1
ATOM 745 O O . ALA A 1 98 ? 9.741 0.573 8.660 1.00 56.56 98 ALA A O 1
ATOM 746 N N . GLU A 1 99 ? 8.742 -0.033 10.558 1.00 51.44 99 GLU A N 1
ATOM 747 C CA . GLU A 1 99 ? 10.003 -0.461 11.183 1.00 51.44 99 GLU A CA 1
ATOM 748 C C . GLU A 1 99 ? 10.516 -1.749 10.512 1.00 51.44 99 GLU A C 1
ATOM 750 O O . GLU A 1 99 ? 11.704 -1.896 10.222 1.00 51.44 99 GLU A O 1
ATOM 755 N N . ILE A 1 100 ? 9.592 -2.656 10.162 1.00 54.12 100 ILE A N 1
ATOM 756 C CA . ILE A 1 100 ? 9.886 -3.941 9.523 1.00 54.12 100 ILE A CA 1
ATOM 757 C C . ILE A 1 100 ? 9.031 -4.118 8.261 1.00 54.12 100 ILE A C 1
ATOM 759 O O . ILE A 1 100 ? 7.802 -4.080 8.317 1.00 54.12 100 ILE A O 1
ATOM 763 N N . GLY A 1 101 ? 9.677 -4.369 7.121 1.00 64.81 101 GLY A N 1
ATOM 764 C CA . GLY A 1 101 ? 9.022 -4.780 5.880 1.00 64.81 101 GLY A CA 1
ATOM 765 C C . GLY A 1 101 ? 8.866 -6.298 5.821 1.00 64.81 101 GLY A C 1
ATOM 766 O O . GLY A 1 101 ? 9.861 -7.024 5.806 1.00 64.81 101 GLY A O 1
ATOM 767 N N . LEU A 1 102 ? 7.629 -6.796 5.774 1.00 72.94 102 LEU A N 1
ATOM 768 C CA . LEU A 1 102 ? 7.322 -8.230 5.645 1.00 72.94 102 LEU A CA 1
ATOM 769 C C . LEU A 1 102 ? 6.485 -8.504 4.385 1.00 72.94 102 LEU A C 1
ATOM 771 O O . LEU A 1 102 ? 5.328 -8.910 4.498 1.00 72.94 102 LEU A O 1
ATOM 775 N N . PRO A 1 103 ? 7.008 -8.231 3.176 1.00 76.19 103 PRO A N 1
ATOM 776 C CA . PRO A 1 103 ? 6.296 -8.554 1.952 1.00 76.19 103 PRO A CA 1
ATOM 777 C C . PRO A 1 103 ? 6.051 -10.067 1.847 1.00 76.19 103 PRO A C 1
ATOM 779 O O . PRO A 1 103 ? 6.955 -10.869 2.084 1.00 76.19 103 PRO A O 1
ATOM 782 N N . ILE A 1 104 ? 4.828 -10.443 1.476 1.00 80.38 104 ILE A N 1
ATOM 783 C CA . ILE A 1 104 ? 4.427 -11.826 1.198 1.00 80.38 104 ILE A CA 1
ATOM 784 C C . ILE A 1 104 ? 3.872 -11.859 -0.224 1.00 80.38 104 ILE A C 1
ATOM 786 O O . ILE A 1 104 ? 3.044 -11.017 -0.572 1.00 80.38 104 ILE A O 1
ATOM 790 N N . GLY A 1 105 ? 4.336 -12.793 -1.050 1.00 80.50 105 GLY A N 1
ATOM 791 C CA . GLY A 1 105 ? 3.885 -12.903 -2.436 1.00 80.50 105 GLY A CA 1
ATOM 792 C C . GLY A 1 105 ? 4.097 -14.287 -3.029 1.00 80.50 105 GLY A C 1
ATOM 793 O O . GLY A 1 105 ? 4.862 -15.092 -2.501 1.00 80.50 105 GLY A O 1
ATOM 794 N N . ASP A 1 106 ? 3.408 -14.551 -4.131 1.00 81.50 106 ASP A N 1
ATOM 795 C CA . ASP A 1 106 ? 3.632 -15.732 -4.960 1.00 81.50 106 ASP A CA 1
ATOM 796 C C . ASP A 1 106 ? 4.855 -15.467 -5.862 1.00 81.50 106 ASP A C 1
ATOM 798 O O . ASP A 1 106 ? 4.888 -14.438 -6.552 1.00 81.50 106 ASP A O 1
ATOM 802 N N . PRO A 1 107 ? 5.885 -16.333 -5.851 1.00 78.56 107 PRO A N 1
ATOM 803 C CA . PRO A 1 107 ? 7.087 -16.119 -6.644 1.00 78.56 107 PRO A CA 1
ATOM 804 C C . PRO A 1 107 ? 6.825 -16.081 -8.149 1.00 78.56 107 PRO A C 1
ATOM 806 O O . PRO A 1 107 ? 7.678 -15.555 -8.859 1.00 78.56 107 PRO A O 1
ATOM 809 N N . ASP A 1 108 ? 5.701 -16.597 -8.650 1.00 78.94 108 ASP A N 1
ATOM 810 C CA . ASP A 1 108 ? 5.389 -16.660 -10.077 1.00 78.94 108 ASP A CA 1
ATOM 811 C C . ASP A 1 108 ? 4.653 -15.428 -10.597 1.00 78.94 108 ASP A C 1
ATOM 813 O O . ASP A 1 108 ? 4.869 -15.023 -11.742 1.00 78.94 108 ASP A O 1
ATOM 817 N N . THR A 1 109 ? 3.849 -14.781 -9.755 1.00 80.44 109 THR A N 1
ATOM 818 C CA . THR A 1 109 ? 3.091 -13.580 -10.139 1.00 80.44 109 THR A CA 1
ATOM 819 C C . THR A 1 109 ? 3.716 -12.292 -9.624 1.00 80.44 109 THR A C 1
ATOM 821 O O . THR A 1 109 ? 3.398 -11.212 -10.116 1.00 80.44 109 THR A O 1
ATOM 824 N N . MET A 1 110 ? 4.589 -12.367 -8.619 1.00 80.38 110 MET A N 1
ATOM 825 C CA . MET A 1 110 ? 5.213 -11.183 -8.046 1.00 80.38 110 MET A CA 1
ATOM 826 C C . MET A 1 110 ? 6.236 -10.563 -9.007 1.00 80.38 110 MET A C 1
ATOM 828 O O . MET A 1 110 ? 7.043 -11.244 -9.646 1.00 80.38 110 MET A O 1
ATOM 832 N N . THR A 1 111 ? 6.220 -9.235 -9.066 1.00 80.19 111 THR A N 1
ATOM 833 C CA . THR A 1 111 ? 7.019 -8.408 -9.972 1.00 80.19 111 THR A CA 1
ATOM 834 C C . THR A 1 111 ? 7.926 -7.487 -9.167 1.00 80.19 111 THR A C 1
ATOM 836 O O . THR A 1 111 ? 7.716 -7.250 -7.969 1.00 80.19 111 THR A O 1
ATOM 839 N N . LYS A 1 112 ? 8.950 -6.933 -9.819 1.00 79.12 112 LYS A N 1
ATOM 840 C CA . LYS A 1 112 ? 9.889 -6.006 -9.180 1.00 79.12 112 LYS A CA 1
ATOM 841 C C . LYS A 1 112 ? 9.186 -4.780 -8.587 1.00 79.12 112 LYS A C 1
ATOM 843 O O . LYS A 1 112 ? 9.570 -4.333 -7.507 1.00 79.12 112 LYS A O 1
ATOM 848 N N . SER A 1 113 ? 8.182 -4.238 -9.277 1.00 72.69 113 SER A N 1
ATOM 849 C CA . SER A 1 113 ? 7.426 -3.050 -8.849 1.00 72.69 113 SER A CA 1
ATOM 850 C C . SER A 1 113 ? 6.617 -3.301 -7.573 1.00 72.69 113 SER A C 1
ATOM 852 O O . SER A 1 113 ? 6.465 -2.383 -6.770 1.00 72.69 113 SER A O 1
ATOM 854 N N . MET A 1 114 ? 6.169 -4.540 -7.345 1.00 74.19 114 MET A N 1
ATOM 855 C CA . MET A 1 114 ? 5.550 -4.960 -6.087 1.00 74.19 114 MET A CA 1
ATOM 856 C C . MET A 1 114 ? 6.604 -5.205 -4.998 1.00 74.19 114 MET A C 1
ATOM 858 O O . MET A 1 114 ? 6.534 -4.621 -3.919 1.00 74.19 114 MET A O 1
ATOM 862 N N . ALA A 1 115 ? 7.630 -6.015 -5.272 1.00 73.81 115 ALA A N 1
ATOM 863 C CA . ALA A 1 115 ? 8.602 -6.420 -4.252 1.00 73.81 115 ALA A CA 1
ATOM 864 C C . ALA A 1 115 ? 9.453 -5.260 -3.716 1.00 73.81 115 ALA A C 1
ATOM 866 O O . ALA A 1 115 ? 9.681 -5.176 -2.508 1.00 73.81 115 ALA A O 1
ATOM 867 N N . TYR A 1 116 ? 9.903 -4.355 -4.592 1.00 77.12 116 TYR A N 1
ATOM 868 C CA . TYR A 1 116 ? 10.852 -3.304 -4.230 1.00 77.12 116 TYR A CA 1
ATOM 869 C C . TYR A 1 116 ? 10.341 -2.405 -3.089 1.00 77.12 116 TYR A C 1
ATOM 871 O O . TYR A 1 116 ? 11.019 -2.358 -2.064 1.00 77.12 116 TYR A O 1
ATOM 879 N N . PRO A 1 117 ? 9.142 -1.786 -3.155 1.00 69.25 117 PRO A N 1
ATOM 880 C CA . PRO A 1 117 ? 8.637 -0.974 -2.050 1.00 69.25 117 PRO A CA 1
ATOM 881 C C . PRO A 1 117 ? 8.512 -1.738 -0.727 1.00 69.25 117 PRO A C 1
ATOM 883 O O . PRO A 1 117 ? 8.865 -1.204 0.320 1.00 69.25 117 PRO A O 1
ATOM 886 N N . GLY A 1 118 ? 8.038 -2.988 -0.752 1.00 65.56 118 GLY A N 1
ATOM 887 C CA . GLY A 1 118 ? 7.928 -3.809 0.459 1.00 65.56 118 GLY A CA 1
ATOM 888 C C . GLY A 1 118 ? 9.284 -4.156 1.082 1.00 65.56 118 GLY A C 1
ATOM 889 O O . GLY A 1 118 ? 9.367 -4.363 2.288 1.00 65.56 118 GLY A O 1
ATOM 890 N N . MET A 1 119 ? 10.342 -4.185 0.269 1.00 73.12 119 MET A N 1
ATOM 891 C CA . MET A 1 119 ? 11.709 -4.500 0.684 1.00 73.12 119 MET A CA 1
ATOM 892 C C . MET A 1 119 ? 12.582 -3.276 0.988 1.00 73.12 119 MET A C 1
ATOM 894 O O . MET A 1 119 ? 13.726 -3.446 1.404 1.00 73.12 119 MET A O 1
ATOM 898 N N . THR A 1 120 ? 12.071 -2.060 0.786 1.00 66.88 120 THR A N 1
ATOM 899 C CA . THR A 1 120 ? 12.792 -0.809 1.077 1.00 66.88 120 THR A CA 1
ATOM 900 C C . THR A 1 120 ? 12.078 0.089 2.084 1.00 66.88 120 THR A C 1
ATOM 902 O O . THR A 1 120 ? 12.611 1.138 2.429 1.00 66.88 120 THR A O 1
ATOM 905 N N . ARG A 1 121 ? 10.867 -0.275 2.529 1.00 65.19 121 ARG A N 1
ATOM 906 C CA . ARG A 1 121 ? 10.076 0.518 3.486 1.00 65.19 121 ARG A CA 1
ATOM 907 C C . ARG A 1 121 ? 10.360 0.209 4.952 1.00 65.19 121 ARG A C 1
ATOM 909 O O . ARG A 1 121 ? 10.026 1.049 5.780 1.00 65.19 121 ARG A O 1
ATOM 916 N N . GLY A 1 122 ? 10.932 -0.956 5.266 1.00 61.09 122 GLY A N 1
ATOM 917 C CA . GLY A 1 122 ? 11.409 -1.289 6.608 1.00 61.09 122 GLY A CA 1
ATOM 918 C C . GLY A 1 122 ? 12.689 -0.524 6.931 1.00 61.09 122 GLY A C 1
ATOM 919 O O . GLY A 1 122 ? 13.671 -0.695 6.203 1.00 61.09 122 GLY A O 1
ATOM 920 N N . SER A 1 123 ? 12.694 0.286 7.994 1.00 67.56 123 SER A N 1
ATOM 921 C CA . SER A 1 123 ? 13.904 0.983 8.463 1.00 67.56 123 SER A CA 1
ATOM 922 C C . SER A 1 123 ? 14.939 0.026 9.052 1.00 67.56 123 SER A C 1
ATOM 924 O O . SER A 1 123 ? 16.135 0.200 8.824 1.00 67.56 123 SER A O 1
ATOM 926 N N . ASP A 1 124 ? 14.477 -1.005 9.762 1.00 66.44 124 ASP A N 1
ATOM 927 C CA . ASP A 1 124 ? 15.338 -1.859 10.582 1.00 66.44 124 ASP A CA 1
ATOM 928 C C . ASP A 1 124 ? 15.585 -3.207 9.909 1.00 66.44 124 ASP A C 1
ATOM 930 O O . ASP A 1 124 ? 16.681 -3.768 9.972 1.00 66.44 124 ASP A O 1
ATOM 934 N N . MET A 1 125 ? 14.561 -3.754 9.250 1.00 64.94 125 MET A N 1
ATOM 935 C CA . MET A 1 125 ? 14.651 -5.059 8.609 1.00 64.94 125 MET A CA 1
ATOM 936 C C . MET A 1 125 ? 13.612 -5.226 7.505 1.00 64.94 125 MET A C 1
ATOM 938 O O . MET A 1 125 ? 12.468 -4.800 7.630 1.00 64.94 125 MET A O 1
ATOM 942 N N . ASN A 1 126 ? 13.990 -5.942 6.447 1.00 74.81 126 ASN A N 1
ATOM 943 C CA . ASN A 1 126 ? 13.080 -6.350 5.384 1.00 74.81 126 ASN A CA 1
ATOM 944 C C . ASN A 1 126 ? 13.220 -7.865 5.149 1.00 74.81 126 ASN A C 1
ATOM 946 O O . ASN A 1 126 ? 14.335 -8.358 4.972 1.00 74.81 126 ASN A O 1
ATOM 950 N N . ARG A 1 127 ? 12.111 -8.617 5.168 1.00 80.25 127 ARG A N 1
ATOM 951 C CA . ARG A 1 127 ? 12.071 -10.064 4.877 1.00 80.25 127 ARG A CA 1
ATOM 952 C C . ARG A 1 127 ? 10.939 -10.385 3.910 1.00 80.25 127 ARG A C 1
ATOM 954 O O . ARG A 1 127 ? 9.775 -10.219 4.254 1.00 80.25 127 ARG A O 1
ATOM 961 N N . LEU A 1 128 ? 11.295 -10.884 2.732 1.00 82.94 128 LEU A N 1
ATOM 962 C CA . LEU A 1 128 ? 10.346 -11.377 1.740 1.00 82.94 128 LEU A CA 1
ATOM 963 C C . LEU A 1 128 ? 10.018 -12.847 2.007 1.00 82.94 128 LEU A C 1
ATOM 965 O O . LEU A 1 128 ? 10.921 -13.683 2.018 1.00 82.94 128 LEU A O 1
ATOM 969 N N . TYR A 1 129 ? 8.735 -13.151 2.179 1.00 83.31 129 TYR A N 1
ATOM 970 C CA . TYR A 1 129 ? 8.227 -14.519 2.215 1.00 83.31 129 TYR A CA 1
ATOM 971 C C . TYR A 1 129 ? 7.569 -14.851 0.878 1.00 83.31 129 TYR A C 1
ATOM 973 O O . TYR A 1 129 ? 6.705 -14.117 0.401 1.00 83.31 129 TYR A O 1
ATOM 981 N N . MET A 1 130 ? 7.987 -15.962 0.277 1.00 83.44 130 MET A N 1
ATOM 982 C CA . MET A 1 130 ? 7.433 -16.453 -0.981 1.00 83.44 130 MET A CA 1
ATOM 983 C C . MET A 1 130 ? 6.568 -17.674 -0.695 1.00 83.44 130 MET A C 1
ATOM 985 O O . MET A 1 130 ? 7.066 -18.675 -0.179 1.00 83.44 130 MET A O 1
ATOM 989 N N . ALA A 1 131 ? 5.277 -17.575 -0.997 1.00 79.94 131 ALA A N 1
ATOM 990 C CA . ALA A 1 131 ? 4.352 -18.696 -0.912 1.00 79.94 131 ALA A CA 1
ATOM 991 C C . ALA A 1 131 ? 4.420 -19.462 -2.236 1.00 79.94 131 ALA A C 1
ATOM 993 O O . ALA A 1 131 ? 3.833 -19.036 -3.225 1.00 79.94 131 ALA A O 1
ATOM 994 N N . VAL A 1 132 ? 5.199 -20.544 -2.274 1.00 73.12 132 VAL A N 1
ATOM 995 C CA . VAL A 1 132 ? 5.337 -21.375 -3.477 1.00 73.12 132 VAL A CA 1
ATOM 996 C C . VAL A 1 132 ? 4.240 -22.429 -3.464 1.00 73.12 132 VAL A C 1
ATOM 998 O O . VAL A 1 132 ? 4.215 -23.256 -2.551 1.00 73.12 132 VAL A O 1
ATOM 1001 N N . LYS A 1 133 ? 3.358 -22.413 -4.465 1.00 65.00 133 LYS A N 1
ATOM 1002 C CA . LYS A 1 133 ? 2.364 -23.474 -4.646 1.00 65.00 133 LYS A CA 1
ATOM 1003 C C . LYS A 1 133 ? 3.078 -24.779 -4.971 1.00 65.00 133 LYS A C 1
ATOM 1005 O O . LYS A 1 133 ? 3.941 -24.816 -5.852 1.00 65.00 133 LYS A O 1
ATOM 1010 N N . ILE A 1 134 ? 2.733 -25.851 -4.272 1.00 57.94 134 ILE A N 1
ATOM 1011 C CA . ILE A 1 134 ? 3.275 -27.175 -4.580 1.00 57.94 134 ILE A CA 1
ATOM 1012 C C . ILE A 1 134 ? 2.292 -27.863 -5.533 1.00 57.94 134 ILE A C 1
ATOM 1014 O O . ILE A 1 134 ? 1.077 -27.785 -5.352 1.00 57.94 134 ILE A O 1
ATOM 1018 N N . ALA A 1 135 ? 2.808 -28.501 -6.588 1.00 45.16 135 ALA A N 1
ATOM 1019 C CA . ALA A 1 135 ? 1.986 -29.211 -7.567 1.00 45.16 135 ALA A CA 1
ATOM 1020 C C . ALA A 1 135 ? 1.016 -30.179 -6.858 1.00 45.16 135 ALA A C 1
ATOM 1022 O O . ALA A 1 135 ? 1.458 -31.077 -6.143 1.00 45.16 135 ALA A O 1
ATOM 1023 N N . GLY A 1 136 ? -0.290 -29.960 -7.047 1.00 47.53 136 GLY A N 1
ATOM 1024 C CA . GLY A 1 136 ? -1.376 -30.670 -6.357 1.00 47.53 136 GLY A CA 1
ATOM 1025 C C . GLY A 1 136 ? -2.361 -29.765 -5.601 1.00 47.53 136 GLY A C 1
ATOM 1026 O O . GLY A 1 136 ? -3.440 -30.229 -5.255 1.00 47.53 136 GLY A O 1
ATOM 1027 N N . GLU A 1 137 ? -2.042 -28.484 -5.376 1.00 46.97 137 GLU A N 1
ATOM 1028 C CA . GLU A 1 137 ? -2.929 -27.559 -4.639 1.00 46.97 137 GLU A CA 1
ATOM 1029 C C . GLU A 1 137 ? -4.009 -26.859 -5.492 1.00 46.97 137 GLU A C 1
ATOM 1031 O O . GLU A 1 137 ? -4.976 -26.353 -4.929 1.00 46.97 137 GLU A O 1
ATOM 1036 N N . ASP A 1 138 ? -3.890 -26.841 -6.826 1.00 45.38 138 ASP A N 1
ATOM 1037 C CA . ASP A 1 138 ? -4.716 -25.986 -7.709 1.00 45.38 138 ASP A CA 1
ATOM 1038 C C . ASP A 1 138 ? -5.680 -26.737 -8.647 1.00 45.38 138 ASP A C 1
ATOM 1040 O O . ASP A 1 138 ? -6.255 -26.145 -9.561 1.00 45.38 138 ASP A O 1
ATOM 1044 N N . GLU A 1 139 ? -5.929 -28.027 -8.430 1.00 41.03 139 GLU A N 1
ATOM 1045 C CA . GLU A 1 139 ? -6.949 -28.737 -9.201 1.00 41.03 139 GLU A CA 1
ATOM 1046 C C . GLU A 1 139 ? -8.161 -29.028 -8.320 1.00 41.03 139 GLU A C 1
ATOM 1048 O O . GLU A 1 139 ? -8.112 -29.825 -7.387 1.00 41.03 139 GLU A O 1
ATOM 1053 N N . HIS A 1 140 ? -9.292 -28.406 -8.666 1.00 45.12 140 HIS A N 1
ATOM 1054 C CA . HIS A 1 140 ? -10.654 -28.783 -8.271 1.00 45.12 140 HIS A CA 1
ATOM 1055 C C . HIS A 1 140 ? -11.025 -30.206 -8.753 1.00 45.12 140 HIS A C 1
ATOM 1057 O O . HIS A 1 140 ? -12.092 -30.446 -9.314 1.00 45.12 140 HIS A O 1
ATOM 1063 N N . HIS A 1 141 ? -10.145 -31.176 -8.540 1.00 39.47 141 HIS A N 1
ATOM 1064 C CA . HIS A 1 141 ? -10.376 -32.589 -8.716 1.00 39.47 141 HIS A CA 1
ATOM 1065 C C . HIS A 1 141 ? -10.243 -33.224 -7.338 1.00 39.47 141 HIS A C 1
ATOM 1067 O O . HIS A 1 141 ? -9.151 -33.460 -6.835 1.00 39.47 141 HIS A O 1
ATOM 1073 N N . HIS A 1 142 ? -11.391 -33.526 -6.732 1.00 38.44 142 HIS A N 1
ATOM 1074 C CA . HIS A 1 142 ? -11.503 -34.486 -5.640 1.00 38.44 142 HIS A CA 1
ATOM 1075 C C . HIS A 1 142 ? -11.101 -35.884 -6.142 1.00 38.44 142 HIS A C 1
ATOM 1077 O O . HIS A 1 142 ? -11.929 -36.778 -6.288 1.00 38.44 142 HIS A O 1
ATOM 1083 N N . ALA A 1 143 ? -9.825 -36.074 -6.448 1.00 39.94 143 ALA A N 1
ATOM 1084 C CA . ALA A 1 143 ? -9.178 -37.361 -6.375 1.00 39.94 143 ALA A CA 1
ATOM 1085 C C . ALA A 1 143 ? -8.331 -37.277 -5.112 1.00 39.94 143 ALA A C 1
ATOM 1087 O O . ALA A 1 143 ? -7.337 -36.563 -5.076 1.00 39.94 143 ALA A O 1
ATOM 1088 N N . HIS A 1 144 ? -8.781 -37.939 -4.049 1.00 41.34 144 HIS A N 1
ATOM 1089 C CA . HIS A 1 144 ? -7.985 -38.126 -2.845 1.00 41.34 144 HIS A CA 1
ATOM 1090 C C . HIS A 1 144 ? -6.697 -38.860 -3.230 1.00 41.34 144 HIS A C 1
ATOM 1092 O O . HIS A 1 144 ? -6.661 -40.086 -3.293 1.00 41.34 144 HIS A O 1
ATOM 1098 N N . THR A 1 145 ? -5.650 -38.114 -3.559 1.00 44.94 145 THR A N 1
ATOM 1099 C CA . THR A 1 145 ? -4.289 -38.618 -3.507 1.00 44.94 145 THR A CA 1
ATOM 1100 C C . THR A 1 145 ? -3.820 -38.416 -2.077 1.00 44.94 145 THR A C 1
ATOM 1102 O O . THR A 1 145 ? -3.650 -37.277 -1.650 1.00 44.94 145 THR A O 1
ATOM 1105 N N . ASP A 1 146 ? -3.631 -39.520 -1.348 1.00 45.38 146 ASP A N 1
ATOM 1106 C CA . ASP A 1 146 ? -2.995 -39.603 -0.020 1.00 45.38 146 ASP A CA 1
ATOM 1107 C C . ASP A 1 146 ? -1.499 -39.229 -0.087 1.00 45.38 146 ASP A C 1
ATOM 1109 O O . ASP A 1 146 ? -0.625 -39.940 0.407 1.00 45.38 146 ASP A O 1
ATOM 1113 N N . VAL A 1 147 ? -1.168 -38.140 -0.774 1.00 50.28 147 VAL A N 1
ATOM 1114 C CA . VAL A 1 147 ? 0.172 -37.574 -0.757 1.00 50.28 147 VAL A CA 1
ATOM 1115 C C . VAL A 1 147 ? 0.106 -36.434 0.241 1.00 50.28 147 VAL A C 1
ATOM 1117 O O . VAL A 1 147 ? -0.368 -35.348 -0.077 1.00 50.28 147 VAL A O 1
ATOM 1120 N N . GLU A 1 148 ? 0.536 -36.702 1.475 1.00 46.16 148 GLU A N 1
ATOM 1121 C CA . GLU A 1 148 ? 0.930 -35.634 2.389 1.00 46.16 148 GLU A CA 1
ATOM 1122 C C . GLU A 1 148 ? 2.035 -34.840 1.691 1.00 46.16 148 GLU A C 1
ATOM 1124 O O . GLU A 1 148 ? 3.182 -35.280 1.584 1.00 46.16 148 GLU A O 1
ATOM 1129 N N . THR A 1 149 ? 1.669 -33.693 1.126 1.00 53.34 149 THR A N 1
ATOM 1130 C CA . THR A 1 149 ? 2.628 -32.772 0.539 1.00 53.34 149 THR A CA 1
ATOM 1131 C C . THR A 1 149 ? 3.444 -32.188 1.681 1.00 53.34 149 THR A C 1
ATOM 1133 O O . THR A 1 149 ? 3.009 -31.254 2.355 1.00 53.34 149 THR A O 1
ATOM 1136 N N . GLU A 1 150 ? 4.609 -32.773 1.957 1.00 53.06 150 GLU A N 1
ATOM 1137 C CA . GLU A 1 150 ? 5.488 -32.226 2.982 1.00 53.06 150 GLU A CA 1
ATOM 1138 C C . GLU A 1 150 ? 5.888 -30.789 2.608 1.00 53.06 150 GLU A C 1
ATOM 1140 O O . GLU A 1 150 ? 6.270 -30.536 1.457 1.00 53.06 150 GLU A O 1
ATOM 1145 N N . PRO A 1 151 ? 5.824 -29.834 3.555 1.00 56.44 151 PRO A N 1
ATOM 1146 C CA . PRO A 1 151 ? 6.275 -28.476 3.311 1.00 56.44 151 PRO A CA 1
ATOM 1147 C C . PRO A 1 151 ? 7.763 -28.493 2.945 1.00 56.44 151 PRO A C 1
ATOM 1149 O O . PRO A 1 151 ? 8.640 -28.680 3.790 1.00 56.44 151 PRO A O 1
ATOM 1152 N N . ARG A 1 152 ? 8.058 -28.303 1.655 1.00 64.62 152 ARG A N 1
ATOM 1153 C CA . ARG A 1 152 ? 9.428 -28.254 1.143 1.00 64.62 152 ARG A CA 1
ATOM 1154 C C . ARG A 1 152 ? 10.099 -26.974 1.625 1.00 64.62 152 ARG A C 1
ATOM 1156 O O . ARG A 1 152 ? 9.743 -25.873 1.211 1.00 64.62 152 ARG A O 1
ATOM 1163 N N . ILE A 1 153 ? 11.121 -27.124 2.460 1.00 69.00 153 ILE A N 1
ATOM 1164 C CA . ILE A 1 153 ? 12.034 -26.027 2.782 1.00 69.00 153 ILE A CA 1
ATOM 1165 C C . ILE A 1 153 ? 12.988 -25.868 1.595 1.00 69.00 153 ILE A C 1
ATOM 1167 O O . ILE A 1 153 ? 13.827 -26.733 1.352 1.00 69.00 153 ILE A O 1
ATOM 1171 N N . TYR A 1 154 ? 12.837 -24.776 0.849 1.00 73.56 154 TYR A N 1
ATOM 1172 C CA . TYR A 1 154 ? 13.733 -24.429 -0.253 1.00 73.56 154 TYR A CA 1
ATOM 1173 C C . TYR A 1 154 ? 15.124 -24.072 0.263 1.00 73.56 154 TYR A C 1
ATOM 1175 O O . TYR A 1 154 ? 15.271 -23.423 1.306 1.00 73.56 154 TYR A O 1
ATOM 1183 N N . ASP A 1 155 ? 16.152 -24.476 -0.480 1.00 82.12 155 ASP A N 1
ATOM 1184 C CA . ASP A 1 155 ? 17.517 -24.101 -0.145 1.00 82.12 155 ASP A CA 1
ATOM 1185 C C . ASP A 1 155 ? 17.804 -22.620 -0.475 1.00 82.12 155 ASP A C 1
ATOM 1187 O O . ASP A 1 155 ? 17.014 -21.902 -1.098 1.00 82.12 155 ASP A O 1
ATOM 1191 N N . ARG A 1 156 ? 18.967 -22.128 -0.028 1.00 79.31 156 ARG A N 1
ATOM 1192 C CA . ARG A 1 156 ? 19.373 -20.731 -0.246 1.00 79.31 156 ARG A CA 1
ATOM 1193 C C . ARG A 1 156 ? 19.484 -20.375 -1.733 1.00 79.31 156 ARG A C 1
ATOM 1195 O O . ARG A 1 156 ? 19.157 -19.248 -2.099 1.00 79.31 156 ARG A O 1
ATOM 1202 N N . ASN A 1 157 ? 19.984 -21.285 -2.562 1.00 75.88 157 ASN A N 1
ATOM 1203 C CA . ASN A 1 157 ? 20.212 -21.034 -3.982 1.00 75.88 157 ASN A CA 1
ATOM 1204 C C . ASN A 1 157 ? 18.882 -20.998 -4.741 1.00 75.88 157 ASN A C 1
ATOM 1206 O O . ASN A 1 157 ? 18.687 -20.127 -5.585 1.00 75.88 157 ASN A O 1
ATOM 1210 N N . GLU A 1 158 ? 17.954 -21.892 -4.403 1.00 78.31 158 GLU A N 1
ATOM 1211 C CA . GLU A 1 158 ? 16.592 -21.914 -4.934 1.00 78.31 158 GLU A CA 1
ATOM 1212 C C . GLU A 1 158 ? 15.843 -20.627 -4.567 1.00 78.31 158 GLU A C 1
ATOM 1214 O O . GLU A 1 158 ? 15.293 -19.956 -5.441 1.00 78.31 158 GLU A O 1
ATOM 1219 N N . ALA A 1 159 ? 15.892 -20.217 -3.294 1.00 81.00 159 ALA A N 1
ATOM 1220 C CA . ALA A 1 159 ? 15.293 -18.961 -2.843 1.00 81.00 159 ALA A CA 1
ATOM 1221 C C . ALA A 1 159 ? 15.911 -17.741 -3.548 1.00 81.00 159 ALA A C 1
ATOM 1223 O O . ALA A 1 159 ? 15.197 -16.820 -3.952 1.00 81.00 159 ALA A O 1
ATOM 1224 N N . GLN A 1 160 ? 17.234 -17.738 -3.747 1.00 81.12 160 GLN A N 1
ATOM 1225 C CA . GLN A 1 160 ? 17.915 -16.684 -4.497 1.00 81.12 160 GLN A CA 1
ATOM 1226 C C . GLN A 1 160 ? 17.468 -16.659 -5.962 1.00 81.12 160 GLN A C 1
ATOM 1228 O O . GLN A 1 160 ? 17.236 -15.580 -6.504 1.00 81.12 160 GLN A O 1
ATOM 1233 N N . ALA A 1 161 ? 17.327 -17.816 -6.608 1.00 79.31 161 ALA A N 1
ATOM 1234 C CA . ALA A 1 161 ? 16.873 -17.901 -7.990 1.00 79.31 161 ALA A CA 1
ATOM 1235 C C . ALA A 1 161 ? 15.449 -17.345 -8.153 1.00 79.31 161 ALA A C 1
ATOM 1237 O O . ALA A 1 161 ? 15.231 -16.517 -9.038 1.00 79.31 161 ALA A O 1
ATOM 1238 N N . MET A 1 162 ? 14.524 -17.716 -7.259 1.00 81.12 162 MET A N 1
ATOM 1239 C CA . MET A 1 162 ? 13.150 -17.190 -7.236 1.00 81.12 162 MET A CA 1
ATOM 1240 C C . MET A 1 162 ? 13.114 -15.673 -7.017 1.00 81.12 162 MET A C 1
ATOM 1242 O O . MET A 1 162 ? 12.405 -14.935 -7.704 1.00 81.12 162 MET A O 1
ATOM 1246 N N . PHE A 1 163 ? 13.940 -15.169 -6.102 1.00 79.88 163 PHE A N 1
ATOM 1247 C CA . PHE A 1 163 ? 14.047 -13.731 -5.894 1.00 79.88 163 PHE A CA 1
ATOM 1248 C C . PHE A 1 163 ? 14.572 -13.009 -7.146 1.00 79.88 163 PHE A C 1
ATOM 1250 O O . PHE A 1 163 ? 14.039 -11.977 -7.558 1.00 79.88 163 PHE A O 1
ATOM 1257 N N . MET A 1 164 ? 15.582 -13.577 -7.808 1.00 79.56 164 MET A N 1
ATOM 1258 C CA . MET A 1 164 ? 16.130 -13.013 -9.040 1.00 79.56 164 MET A CA 1
ATOM 1259 C C . MET A 1 164 ? 15.127 -13.062 -10.199 1.00 79.56 164 MET A C 1
ATOM 1261 O O . MET A 1 164 ? 15.142 -12.150 -11.026 1.00 79.56 164 MET A O 1
ATOM 1265 N N . SER A 1 165 ? 14.236 -14.059 -10.273 1.00 79.81 165 SER A N 1
ATOM 1266 C CA . SER A 1 165 ? 13.151 -14.055 -11.265 1.00 79.81 165 SER A CA 1
ATOM 1267 C C . SER A 1 165 ? 12.133 -12.947 -11.007 1.00 79.81 165 SER A C 1
ATOM 1269 O O . SER A 1 165 ? 11.760 -12.260 -11.955 1.00 79.81 165 SER A O 1
ATOM 1271 N N . ILE A 1 166 ? 11.760 -12.688 -9.748 1.00 80.88 166 ILE A N 1
ATOM 1272 C CA . ILE A 1 166 ? 10.877 -11.562 -9.392 1.00 80.88 166 ILE A CA 1
ATOM 1273 C C . ILE A 1 166 ? 11.501 -10.231 -9.826 1.00 80.88 166 ILE A C 1
ATOM 1275 O O . ILE A 1 166 ? 10.838 -9.408 -10.452 1.00 80.88 166 ILE A O 1
ATOM 1279 N N . LEU A 1 167 ? 12.794 -10.026 -9.549 1.00 77.69 167 LEU A N 1
ATOM 1280 C CA . LEU A 1 167 ? 13.494 -8.798 -9.940 1.00 77.69 167 LEU A CA 1
ATOM 1281 C C . LEU A 1 167 ? 13.610 -8.612 -11.459 1.00 77.69 167 LEU A C 1
ATOM 1283 O O . LEU A 1 167 ? 13.727 -7.475 -11.918 1.00 77.69 167 LEU A O 1
ATOM 1287 N N . LYS A 1 168 ? 13.607 -9.703 -12.230 1.00 75.12 168 LYS A N 1
ATOM 1288 C CA . LYS A 1 168 ? 13.611 -9.660 -13.698 1.00 75.12 168 LYS A CA 1
ATOM 1289 C C . LYS A 1 168 ? 12.231 -9.368 -14.289 1.00 75.12 168 LYS A C 1
ATOM 1291 O O . LYS A 1 168 ? 12.178 -8.858 -15.402 1.00 75.12 168 LYS A O 1
ATOM 1296 N N . ARG A 1 169 ? 11.139 -9.668 -13.575 1.00 75.81 169 ARG A N 1
ATOM 1297 C CA . ARG A 1 169 ? 9.777 -9.333 -14.013 1.00 75.81 169 ARG A CA 1
ATOM 1298 C C . ARG A 1 169 ? 9.535 -7.832 -13.846 1.00 75.81 169 ARG A C 1
ATOM 1300 O O . ARG A 1 169 ? 9.346 -7.340 -12.730 1.00 75.81 169 ARG A O 1
ATOM 1307 N N . ASP A 1 170 ? 9.569 -7.114 -14.963 1.00 67.06 170 ASP A N 1
ATOM 1308 C CA . ASP A 1 170 ? 9.226 -5.697 -15.040 1.00 67.06 170 ASP A CA 1
ATOM 1309 C C . ASP A 1 170 ? 7.766 -5.552 -15.480 1.00 67.06 170 ASP A C 1
ATOM 1311 O O . ASP A 1 170 ? 7.402 -5.978 -16.570 1.00 67.06 170 ASP A O 1
ATOM 1315 N N . ASP A 1 171 ? 6.941 -4.986 -14.605 1.00 63.56 171 ASP A N 1
ATOM 1316 C CA . ASP A 1 171 ? 5.495 -4.785 -14.804 1.00 63.56 171 ASP A CA 1
ATOM 1317 C C . ASP A 1 171 ? 5.168 -3.320 -15.105 1.00 63.56 171 ASP A C 1
ATOM 1319 O O . ASP A 1 171 ? 4.060 -2.829 -14.907 1.00 63.56 171 ASP A O 1
ATOM 1323 N N . ARG A 1 172 ? 6.184 -2.552 -15.507 1.00 59.12 172 ARG A N 1
ATOM 1324 C CA . ARG A 1 172 ? 5.940 -1.229 -16.063 1.00 59.12 172 ARG A CA 1
ATOM 1325 C C . ARG A 1 172 ? 5.136 -1.424 -17.340 1.00 59.12 172 ARG A C 1
ATOM 1327 O O . ARG A 1 172 ? 5.549 -2.214 -18.185 1.00 59.12 172 ARG A O 1
ATOM 1334 N N . GLU A 1 173 ? 4.039 -0.678 -17.489 1.00 48.41 173 GLU A N 1
ATOM 1335 C CA . GLU A 1 173 ? 3.382 -0.522 -18.786 1.00 48.41 173 GLU A CA 1
ATOM 1336 C C . GLU A 1 173 ? 4.473 -0.171 -19.800 1.00 48.41 173 GLU A C 1
ATOM 1338 O O . GLU A 1 173 ? 5.082 0.905 -19.741 1.00 48.41 173 GLU A O 1
ATOM 1343 N N . GLN A 1 174 ? 4.806 -1.129 -20.667 1.00 55.94 174 GLN A N 1
ATOM 1344 C CA . GLN A 1 174 ? 5.793 -0.893 -21.699 1.00 55.94 174 GLN A CA 1
ATOM 1345 C C . GLN A 1 174 ? 5.212 0.208 -22.573 1.00 55.94 174 GLN A C 1
ATOM 1347 O O . GLN A 1 174 ? 4.169 0.043 -23.205 1.00 55.94 174 GLN A O 1
ATOM 1352 N N . THR A 1 175 ? 5.866 1.369 -22.576 1.00 66.00 175 THR A N 1
ATOM 1353 C CA . THR A 1 175 ? 5.491 2.423 -23.515 1.00 66.00 175 THR A CA 1
ATOM 1354 C C . THR A 1 175 ? 5.494 1.834 -24.926 1.00 66.00 175 THR A C 1
ATOM 1356 O O . THR A 1 175 ? 6.330 0.980 -25.228 1.00 66.00 175 THR A O 1
ATOM 1359 N N . ALA A 1 176 ? 4.613 2.309 -25.807 1.00 66.00 176 ALA A N 1
ATOM 1360 C CA . ALA A 1 176 ? 4.563 1.838 -27.194 1.00 66.00 176 ALA A CA 1
ATOM 1361 C C . ALA A 1 176 ? 5.944 1.876 -27.887 1.00 66.00 176 ALA A C 1
ATOM 1363 O O . ALA A 1 176 ? 6.231 1.063 -28.759 1.00 66.00 176 ALA A O 1
ATOM 1364 N N . LEU A 1 177 ? 6.825 2.790 -27.459 1.00 69.12 177 LEU A N 1
ATOM 1365 C CA . LEU A 1 177 ? 8.210 2.867 -27.914 1.00 69.12 177 LEU A CA 1
ATOM 1366 C C . LEU A 1 177 ? 9.063 1.680 -27.441 1.00 69.12 177 LEU A C 1
ATOM 1368 O O . LEU A 1 177 ? 9.777 1.103 -28.250 1.00 69.12 177 LEU A O 1
ATOM 1372 N N . ALA A 1 178 ? 8.975 1.304 -26.163 1.00 70.19 178 ALA A N 1
ATOM 1373 C CA . ALA A 1 178 ? 9.722 0.177 -25.602 1.00 70.19 178 ALA A CA 1
ATOM 1374 C C . ALA A 1 178 ? 9.289 -1.157 -26.229 1.00 70.19 178 ALA A C 1
ATOM 1376 O O . ALA A 1 178 ? 10.133 -1.974 -26.587 1.00 70.19 178 ALA A O 1
ATOM 1377 N N . GLN A 1 179 ? 7.982 -1.340 -26.438 1.00 77.50 179 GLN A N 1
ATOM 1378 C CA . GLN A 1 179 ? 7.441 -2.522 -27.110 1.00 77.50 179 GLN A CA 1
ATOM 1379 C C . GLN A 1 179 ? 7.899 -2.600 -28.579 1.00 77.50 179 GLN A C 1
ATOM 1381 O O . GLN A 1 179 ? 8.272 -3.667 -29.068 1.00 77.50 179 GLN A O 1
ATOM 1386 N N . ALA A 1 180 ? 7.926 -1.461 -29.280 1.00 77.94 180 ALA A N 1
ATOM 1387 C CA . ALA A 1 180 ? 8.443 -1.367 -30.643 1.00 77.94 180 ALA A CA 1
ATOM 1388 C C . ALA A 1 180 ? 9.961 -1.619 -30.720 1.00 77.94 180 ALA A C 1
ATOM 1390 O O . ALA A 1 180 ? 10.431 -2.260 -31.659 1.00 77.94 180 ALA A O 1
ATOM 1391 N N . GLU A 1 181 ? 10.735 -1.136 -29.747 1.00 77.06 181 GLU A N 1
ATOM 1392 C CA . GLU A 1 181 ? 12.184 -1.347 -29.661 1.00 77.06 181 GLU A CA 1
ATOM 1393 C C . GLU A 1 181 ? 12.528 -2.820 -29.394 1.00 77.06 181 GLU A C 1
ATOM 1395 O O . GLU A 1 181 ? 13.376 -3.397 -30.077 1.00 77.06 181 GLU A O 1
ATOM 1400 N N . GLU A 1 182 ? 11.821 -3.466 -28.466 1.00 80.31 182 GLU A N 1
ATOM 1401 C CA . GLU A 1 182 ? 11.968 -4.897 -28.202 1.00 80.31 182 GLU A CA 1
ATOM 1402 C C . GLU A 1 182 ? 11.611 -5.738 -29.435 1.00 80.31 182 GLU A C 1
ATOM 1404 O O . GLU A 1 182 ? 12.379 -6.618 -29.831 1.00 80.31 182 GLU A O 1
ATOM 1409 N N . ALA A 1 183 ? 10.507 -5.412 -30.114 1.00 82.88 183 ALA A N 1
ATOM 1410 C CA . ALA A 1 183 ? 10.140 -6.049 -31.372 1.00 82.88 183 ALA A CA 1
ATOM 1411 C C . ALA A 1 183 ? 11.213 -5.863 -32.460 1.00 82.88 183 ALA A C 1
ATOM 1413 O O . ALA A 1 183 ? 11.551 -6.817 -33.156 1.00 82.88 183 ALA A O 1
ATOM 1414 N N . LEU A 1 184 ? 11.805 -4.670 -32.599 1.00 81.62 184 LEU A N 1
ATOM 1415 C CA . LEU A 1 184 ? 12.903 -4.429 -33.548 1.00 81.62 184 LEU A CA 1
ATOM 1416 C C . LEU A 1 184 ? 14.141 -5.281 -33.240 1.00 81.62 184 LEU A C 1
ATOM 1418 O O . LEU A 1 184 ? 14.769 -5.793 -34.170 1.00 81.62 184 LEU A O 1
ATOM 1422 N N . ASN A 1 185 ? 14.465 -5.471 -31.960 1.00 81.50 185 ASN A N 1
ATOM 1423 C CA . ASN A 1 185 ? 15.581 -6.315 -31.538 1.00 81.50 185 ASN A CA 1
ATOM 1424 C C . ASN A 1 185 ? 15.338 -7.793 -31.874 1.00 81.50 185 ASN A C 1
ATOM 1426 O O . ASN A 1 185 ? 16.225 -8.450 -32.415 1.00 81.50 185 ASN A O 1
ATOM 1430 N N . GLN A 1 186 ? 14.130 -8.304 -31.633 1.00 82.00 186 GLN A N 1
ATOM 1431 C CA . GLN A 1 186 ? 13.764 -9.682 -31.984 1.00 82.00 186 GLN A CA 1
ATOM 1432 C C . GLN A 1 186 ? 13.780 -9.913 -33.506 1.00 82.00 186 GLN A C 1
ATOM 1434 O O . GLN A 1 186 ? 14.361 -10.885 -33.995 1.00 82.00 186 GLN A O 1
ATOM 1439 N N . LEU A 1 187 ? 13.254 -8.961 -34.284 1.00 84.19 187 LEU A N 1
ATOM 1440 C CA . LEU A 1 187 ? 13.307 -8.986 -35.752 1.00 84.19 187 LEU A CA 1
ATOM 1441 C C . LEU A 1 187 ? 14.745 -8.980 -36.294 1.00 84.19 187 LEU A C 1
ATOM 1443 O O . LEU A 1 187 ? 15.016 -9.574 -37.339 1.00 84.19 187 LEU A O 1
ATOM 1447 N N . ALA A 1 188 ? 15.677 -8.314 -35.607 1.00 77.25 188 ALA A N 1
ATOM 1448 C CA . ALA A 1 188 ? 17.092 -8.309 -35.979 1.00 77.25 188 ALA A CA 1
ATOM 1449 C C . ALA A 1 188 ? 17.773 -9.672 -35.752 1.00 77.25 188 ALA A C 1
ATOM 1451 O O . ALA A 1 188 ? 18.742 -9.988 -36.442 1.00 77.25 188 ALA A O 1
ATOM 1452 N N . ILE A 1 189 ? 17.251 -10.487 -34.829 1.00 83.94 189 ILE A N 1
ATOM 1453 C CA . ILE A 1 189 ? 17.741 -11.840 -34.517 1.00 83.94 189 ILE A CA 1
ATOM 1454 C C . ILE A 1 189 ? 17.079 -12.901 -35.427 1.00 83.94 189 ILE A C 1
ATOM 1456 O O . ILE A 1 189 ? 17.524 -14.046 -35.475 1.00 83.94 189 ILE A O 1
ATOM 1460 N N . GLY A 1 190 ? 16.087 -12.507 -36.235 1.00 79.50 190 GLY A N 1
ATOM 1461 C CA . GLY A 1 190 ? 15.476 -13.344 -37.273 1.00 79.50 190 GLY A CA 1
ATOM 1462 C C . GLY A 1 190 ? 14.087 -13.885 -36.934 1.00 79.50 190 GLY A C 1
ATOM 1463 O O . GLY A 1 190 ? 13.605 -14.771 -37.639 1.00 79.50 190 GLY A O 1
ATOM 1464 N N . GLU A 1 191 ? 13.437 -13.366 -35.888 1.00 83.88 191 GLU A N 1
ATOM 1465 C CA . GLU A 1 191 ? 12.051 -13.718 -35.557 1.00 83.88 191 GLU A CA 1
ATOM 1466 C C . GLU A 1 191 ? 11.067 -13.367 -36.700 1.00 83.88 191 GLU A C 1
ATOM 1468 O O . GLU A 1 191 ? 11.221 -12.339 -37.383 1.00 83.88 191 GLU A O 1
ATOM 1473 N N . PRO A 1 192 ? 10.025 -14.195 -36.927 1.00 84.25 192 PRO A N 1
ATOM 1474 C CA . PRO A 1 192 ? 8.982 -13.913 -37.904 1.00 84.25 192 PRO A CA 1
ATOM 1475 C C . PRO A 1 192 ? 8.243 -12.608 -37.612 1.00 84.25 192 PRO A C 1
ATOM 1477 O O . PRO A 1 192 ? 7.843 -12.307 -36.492 1.00 84.25 192 PRO A O 1
ATOM 1480 N N . HIS A 1 193 ? 7.980 -11.844 -38.667 1.00 77.88 193 HIS A N 1
ATOM 1481 C CA . HIS A 1 193 ? 7.367 -10.524 -38.553 1.00 77.88 193 HIS A CA 1
ATOM 1482 C C . HIS A 1 193 ? 5.920 -10.569 -38.050 1.00 77.88 193 HIS A C 1
ATOM 1484 O O . HIS A 1 193 ? 5.476 -9.634 -37.387 1.00 77.88 193 HIS A O 1
ATOM 1490 N N . ASP A 1 194 ? 5.194 -11.657 -38.319 1.00 80.38 194 ASP A N 1
ATOM 1491 C CA . ASP A 1 194 ? 3.800 -11.820 -37.897 1.00 80.38 194 ASP A CA 1
ATOM 1492 C C . ASP A 1 194 ? 3.630 -11.820 -36.369 1.00 80.38 194 ASP A C 1
ATOM 1494 O O . ASP A 1 194 ? 2.589 -11.380 -35.882 1.00 80.38 194 ASP A O 1
ATOM 1498 N N . ASN A 1 195 ? 4.670 -12.199 -35.618 1.00 82.38 195 ASN A N 1
ATOM 1499 C CA . ASN A 1 195 ? 4.665 -12.237 -34.152 1.00 82.38 195 ASN A CA 1
ATOM 1500 C C . ASN A 1 195 ? 4.674 -10.841 -33.507 1.00 82.38 195 ASN A C 1
ATOM 1502 O O . ASN A 1 195 ? 4.388 -10.703 -32.321 1.00 82.38 195 ASN A O 1
ATOM 1506 N N . HIS A 1 196 ? 4.993 -9.795 -34.274 1.00 81.75 196 HIS A N 1
ATOM 1507 C CA . HIS A 1 196 ? 5.217 -8.446 -33.752 1.00 81.75 196 HIS A CA 1
ATOM 1508 C C . HIS A 1 196 ? 4.252 -7.397 -34.324 1.00 81.75 196 HIS A C 1
ATOM 1510 O O . HIS A 1 196 ? 4.504 -6.198 -34.213 1.00 81.75 196 HIS A O 1
ATOM 1516 N N . ARG A 1 197 ? 3.141 -7.813 -34.949 1.00 77.62 197 ARG A N 1
ATOM 1517 C CA . ARG A 1 197 ? 2.181 -6.888 -35.590 1.00 77.62 197 ARG A CA 1
ATOM 1518 C C . ARG A 1 197 ? 1.571 -5.878 -34.620 1.00 77.62 197 ARG A C 1
ATOM 1520 O O . ARG A 1 197 ? 1.399 -4.717 -34.990 1.00 77.62 197 ARG A O 1
ATOM 1527 N N . ASP A 1 198 ? 1.304 -6.301 -33.392 1.00 80.38 198 ASP A N 1
ATOM 1528 C CA . ASP A 1 198 ? 0.657 -5.457 -32.386 1.00 80.38 198 ASP A CA 1
ATOM 1529 C C . ASP A 1 198 ? 1.635 -4.477 -31.716 1.00 80.38 198 ASP A C 1
ATOM 1531 O O . ASP A 1 198 ? 1.215 -3.463 -31.165 1.00 80.38 198 ASP A O 1
ATOM 1535 N N . ALA A 1 199 ? 2.947 -4.711 -31.840 1.00 80.25 199 ALA A N 1
ATOM 1536 C CA . ALA A 1 199 ? 3.985 -3.899 -31.202 1.00 80.25 199 ALA A CA 1
ATOM 1537 C C . ALA A 1 199 ? 4.175 -2.505 -31.829 1.00 80.25 199 ALA A C 1
ATOM 1539 O O . ALA A 1 199 ? 4.754 -1.624 -31.200 1.00 80.25 199 ALA A O 1
ATOM 1540 N N . PHE A 1 200 ? 3.693 -2.279 -33.057 1.00 77.38 200 PHE A N 1
ATOM 1541 C CA . PHE A 1 200 ? 3.916 -1.031 -33.804 1.00 77.38 200 PHE A CA 1
ATOM 1542 C C . PHE A 1 200 ? 2.636 -0.219 -34.051 1.00 77.38 200 PHE A C 1
ATOM 1544 O O . PHE A 1 200 ? 2.564 0.541 -35.020 1.00 77.38 200 PHE A O 1
ATOM 1551 N N . GLY A 1 201 ? 1.601 -0.391 -33.221 1.00 71.12 201 GLY A N 1
ATOM 1552 C CA . GLY A 1 201 ? 0.388 0.437 -33.282 1.00 71.12 201 GLY A CA 1
ATOM 1553 C C . GLY A 1 201 ? -0.316 0.414 -34.647 1.00 71.12 201 GLY A C 1
ATOM 1554 O O . GLY A 1 201 ? -0.828 1.438 -35.096 1.00 71.12 201 GLY A O 1
ATOM 1555 N N . GLY A 1 202 ? -0.297 -0.736 -35.333 1.00 71.81 202 GLY A N 1
ATOM 1556 C CA . GLY A 1 202 ? -0.913 -0.934 -36.651 1.00 71.81 202 GLY A CA 1
ATOM 1557 C C . GLY A 1 202 ? 0.028 -0.788 -37.856 1.00 71.81 202 GLY A C 1
ATOM 1558 O O . GLY A 1 202 ? -0.396 -1.029 -38.987 1.00 71.81 202 GLY A O 1
ATOM 1559 N N . ILE A 1 203 ? 1.303 -0.438 -37.653 1.00 76.75 203 ILE A N 1
ATOM 1560 C CA . ILE A 1 203 ? 2.314 -0.413 -38.723 1.00 76.75 203 ILE A CA 1
ATOM 1561 C C . ILE A 1 203 ? 2.842 -1.834 -38.973 1.00 76.75 203 ILE A C 1
ATOM 1563 O O . ILE A 1 203 ? 3.125 -2.579 -38.040 1.00 76.75 203 ILE A O 1
ATOM 1567 N N . ASN A 1 204 ? 3.002 -2.224 -40.244 1.00 82.44 204 ASN A N 1
ATOM 1568 C CA . ASN A 1 204 ? 3.550 -3.539 -40.581 1.00 82.44 204 ASN A CA 1
ATOM 1569 C C . ASN A 1 204 ? 5.013 -3.665 -40.077 1.00 82.44 204 ASN A C 1
ATOM 1571 O O . ASN A 1 204 ? 5.837 -2.818 -40.443 1.00 82.44 204 ASN A O 1
ATOM 1575 N N . PRO A 1 205 ? 5.367 -4.721 -39.317 1.00 80.62 205 PRO A N 1
ATOM 1576 C CA . PRO A 1 205 ? 6.703 -4.899 -38.732 1.00 80.62 205 PRO A CA 1
ATOM 1577 C C . PRO A 1 205 ? 7.847 -4.885 -39.755 1.00 80.62 205 PRO A C 1
ATOM 1579 O O . PRO A 1 205 ? 8.910 -4.327 -39.485 1.00 80.62 205 PRO A O 1
ATOM 1582 N N . TYR A 1 206 ? 7.609 -5.392 -40.971 1.00 80.44 206 TYR A N 1
ATOM 1583 C CA . TYR A 1 206 ? 8.565 -5.314 -42.083 1.00 80.44 206 TYR A CA 1
ATOM 1584 C C . TYR A 1 206 ? 8.919 -3.863 -42.433 1.00 80.44 206 TYR A C 1
ATOM 1586 O O . TYR A 1 206 ? 10.076 -3.502 -42.651 1.00 80.44 206 TYR A O 1
ATOM 1594 N N . VAL A 1 207 ? 7.896 -3.006 -42.489 1.00 78.62 207 VAL A N 1
ATOM 1595 C CA . VAL A 1 207 ? 8.040 -1.589 -42.835 1.00 78.62 207 VAL A CA 1
ATOM 1596 C C . VAL A 1 207 ? 8.738 -0.843 -41.701 1.00 78.62 207 VAL A C 1
ATOM 1598 O O . VAL A 1 207 ? 9.632 -0.040 -41.970 1.00 78.62 207 VAL A O 1
ATOM 1601 N N . ALA A 1 208 ? 8.385 -1.144 -40.449 1.00 75.12 208 ALA A N 1
ATOM 1602 C CA . ALA A 1 208 ? 9.030 -0.569 -39.271 1.00 75.12 208 ALA A CA 1
ATOM 1603 C C . ALA A 1 208 ? 10.539 -0.879 -39.245 1.00 75.12 208 ALA A C 1
ATOM 1605 O O . ALA A 1 208 ? 11.357 0.040 -39.153 1.00 75.12 208 ALA A O 1
ATOM 1606 N N . GLN A 1 209 ? 10.921 -2.145 -39.445 1.00 77.94 209 GLN A N 1
ATOM 1607 C CA . GLN A 1 209 ? 12.324 -2.563 -39.511 1.00 77.94 209 GLN A CA 1
ATOM 1608 C C . GLN A 1 209 ? 13.071 -1.906 -40.682 1.00 77.94 209 GLN A C 1
ATOM 1610 O O . GLN A 1 209 ? 14.202 -1.433 -40.529 1.00 77.94 209 GLN A O 1
ATOM 1615 N N . LEU A 1 210 ? 12.451 -1.814 -41.861 1.00 78.62 210 LEU A N 1
ATOM 1616 C CA . LEU A 1 210 ? 13.071 -1.185 -43.029 1.00 78.62 210 LEU A CA 1
ATOM 1617 C C . LEU A 1 210 ? 13.333 0.315 -42.818 1.00 78.62 210 LEU A C 1
ATOM 1619 O O . LEU A 1 210 ? 14.378 0.825 -43.228 1.00 78.62 210 LEU A O 1
ATOM 1623 N N . VAL A 1 211 ? 12.400 1.035 -42.193 1.00 75.25 211 VAL A N 1
ATOM 1624 C CA . VAL A 1 211 ? 12.572 2.460 -41.873 1.00 75.25 211 VAL A CA 1
ATOM 1625 C C . VAL A 1 211 ? 13.680 2.640 -40.839 1.00 75.25 211 VAL A C 1
ATOM 1627 O O . VAL A 1 211 ? 14.559 3.479 -41.038 1.00 75.25 211 VAL A O 1
ATOM 1630 N N . HIS A 1 212 ? 13.697 1.810 -39.795 1.00 67.25 212 HIS A N 1
ATOM 1631 C CA . HIS A 1 212 ? 14.695 1.884 -38.732 1.00 67.25 212 HIS A CA 1
ATOM 1632 C C . HIS A 1 212 ? 16.115 1.576 -39.243 1.00 67.25 212 HIS A C 1
ATOM 1634 O O . HIS A 1 212 ? 17.048 2.347 -39.024 1.00 67.25 212 HIS A O 1
ATOM 1640 N N . THR A 1 213 ? 16.278 0.526 -40.054 1.00 71.69 213 THR A N 1
ATOM 1641 C CA . THR A 1 213 ? 17.573 0.176 -40.675 1.00 71.69 213 THR A CA 1
ATOM 1642 C C . THR A 1 213 ? 18.063 1.210 -41.695 1.00 71.69 213 THR A C 1
ATOM 1644 O O . THR A 1 213 ? 19.268 1.330 -41.937 1.00 71.69 213 THR A O 1
ATOM 1647 N N . ARG A 1 214 ? 17.159 1.970 -42.327 1.00 63.38 214 ARG A N 1
ATOM 1648 C CA . ARG A 1 214 ? 17.521 3.096 -43.205 1.00 63.38 214 ARG A CA 1
ATOM 1649 C C . ARG A 1 214 ? 17.884 4.353 -42.416 1.00 63.38 214 ARG A C 1
ATOM 1651 O O . ARG A 1 214 ? 18.788 5.069 -42.842 1.00 63.38 214 ARG A O 1
ATOM 1658 N N . ALA A 1 215 ? 17.216 4.609 -41.293 1.00 58.34 215 ALA A N 1
ATOM 1659 C CA . ALA A 1 215 ? 17.547 5.709 -40.391 1.00 58.34 215 ALA A CA 1
ATOM 1660 C C . ALA A 1 215 ? 18.944 5.521 -39.778 1.00 58.34 215 ALA A C 1
ATOM 1662 O O . ALA A 1 215 ? 19.782 6.409 -39.921 1.00 58.34 215 ALA A O 1
ATOM 1663 N N . GLY A 1 216 ? 19.250 4.328 -39.251 1.00 59.22 216 GLY A N 1
ATOM 1664 C CA . GLY A 1 216 ? 20.580 4.022 -38.706 1.00 59.22 216 GLY A CA 1
ATOM 1665 C C . GLY A 1 216 ? 21.710 4.156 -39.738 1.00 59.22 216 GLY A C 1
ATOM 1666 O O . GLY A 1 216 ? 22.789 4.655 -39.429 1.00 59.22 216 GLY A O 1
ATOM 1667 N N . ARG A 1 217 ? 21.450 3.816 -41.011 1.00 57.88 217 ARG A N 1
ATOM 1668 C CA . ARG A 1 217 ? 22.417 4.045 -42.101 1.00 57.88 217 ARG A CA 1
ATOM 1669 C C . ARG A 1 217 ? 22.674 5.527 -42.382 1.00 57.88 217 ARG A C 1
ATOM 1671 O O . ARG A 1 217 ? 23.791 5.874 -42.742 1.00 57.88 217 ARG A O 1
ATOM 1678 N N . ARG A 1 218 ? 21.678 6.406 -42.226 1.00 48.78 218 ARG A N 1
ATOM 1679 C CA . ARG A 1 218 ? 21.886 7.856 -42.387 1.00 48.78 218 ARG A CA 1
ATOM 1680 C C . ARG A 1 218 ? 22.751 8.434 -41.274 1.00 48.78 218 ARG A C 1
ATOM 1682 O O . ARG A 1 218 ? 23.600 9.264 -41.568 1.00 48.78 218 ARG A O 1
ATOM 1689 N N . GLU A 1 219 ? 22.558 8.001 -40.033 1.00 50.34 219 GLU A N 1
ATOM 1690 C CA . GLU A 1 219 ? 23.362 8.480 -38.901 1.00 50.34 219 GLU A CA 1
ATOM 1691 C C . GLU A 1 219 ? 24.834 8.089 -39.047 1.00 50.34 219 GLU A C 1
ATOM 1693 O O . GLU A 1 219 ? 25.710 8.932 -38.870 1.00 50.34 219 GLU A O 1
ATOM 1698 N N . GLN A 1 220 ? 25.111 6.854 -39.481 1.00 56.47 220 GLN A N 1
ATOM 1699 C CA . GLN A 1 220 ? 26.476 6.417 -39.796 1.00 56.47 220 GLN A CA 1
ATOM 1700 C C . GLN A 1 220 ? 27.128 7.299 -40.868 1.00 56.47 220 GLN A C 1
ATOM 1702 O O . GLN A 1 220 ? 28.242 7.774 -40.668 1.00 56.47 220 GLN A O 1
ATOM 1707 N N . TRP A 1 221 ? 26.407 7.593 -41.954 1.00 51.41 221 TRP A N 1
ATOM 1708 C CA . TRP A 1 221 ? 26.893 8.479 -43.017 1.00 51.41 221 TRP A CA 1
ATOM 1709 C C . TRP A 1 221 ? 27.160 9.904 -42.524 1.00 51.41 221 TRP A C 1
ATOM 1711 O O . TRP A 1 221 ? 28.126 10.530 -42.948 1.00 51.41 221 TRP A O 1
ATOM 1721 N N . VAL A 1 222 ? 26.325 10.433 -41.626 1.00 55.69 222 VAL A N 1
ATOM 1722 C CA . VAL A 1 222 ? 26.523 11.768 -41.043 1.00 55.69 222 VAL A CA 1
ATOM 1723 C C . VAL A 1 222 ? 27.765 11.797 -40.149 1.00 55.69 222 VAL A C 1
ATOM 1725 O O . VAL A 1 222 ? 28.555 12.733 -40.252 1.00 55.69 222 VAL A O 1
ATOM 1728 N N . HIS A 1 223 ? 27.977 10.781 -39.309 1.00 60.44 223 HIS A N 1
ATOM 1729 C CA . HIS A 1 223 ? 29.167 10.695 -38.458 1.00 60.44 223 HIS A CA 1
ATOM 1730 C C . HIS A 1 223 ? 30.457 10.526 -39.266 1.00 60.44 223 HIS A C 1
ATOM 1732 O O . HIS A 1 223 ? 31.442 11.212 -38.989 1.00 60.44 223 HIS A O 1
ATOM 1738 N N . GLU A 1 224 ? 30.434 9.671 -40.288 1.00 65.69 224 GLU A N 1
ATOM 1739 C CA . GLU A 1 224 ? 31.549 9.484 -41.217 1.00 65.69 224 GLU A CA 1
ATOM 1740 C C . GLU A 1 224 ? 31.874 10.800 -41.937 1.00 65.69 224 GLU A C 1
ATOM 1742 O O . GLU A 1 224 ? 33.007 11.278 -41.874 1.00 65.69 224 GLU A O 1
ATOM 1747 N N . TYR A 1 225 ? 30.859 11.477 -42.479 1.00 67.75 225 TYR A N 1
ATOM 1748 C CA . TYR A 1 225 ? 31.018 12.768 -43.146 1.00 67.75 225 TYR A CA 1
ATOM 1749 C C . TYR A 1 225 ? 31.584 13.861 -42.224 1.00 67.75 225 TYR A C 1
ATOM 1751 O O . TYR A 1 225 ? 32.479 14.605 -42.621 1.00 67.75 225 TYR A O 1
ATOM 1759 N N . ILE A 1 226 ? 31.107 13.963 -40.978 1.00 66.31 226 ILE A N 1
ATOM 1760 C CA . ILE A 1 226 ? 31.641 14.923 -39.996 1.00 66.31 226 ILE A CA 1
ATOM 1761 C C . ILE A 1 226 ? 33.112 14.615 -39.684 1.00 66.31 226 ILE A C 1
ATOM 1763 O O . ILE A 1 226 ? 33.924 15.540 -39.621 1.00 66.31 226 ILE A O 1
ATOM 1767 N N . SER A 1 227 ? 33.469 13.335 -39.532 1.00 69.12 227 SER A N 1
ATOM 1768 C CA . SER A 1 227 ? 34.847 12.922 -39.244 1.00 69.12 227 SER A CA 1
ATOM 1769 C C . SER A 1 227 ? 35.807 13.233 -40.397 1.00 69.12 227 SER A C 1
ATOM 1771 O O . SER A 1 227 ? 36.901 13.752 -40.167 1.00 69.12 227 SER A O 1
ATOM 1773 N N . GLU A 1 228 ? 35.377 13.027 -41.647 1.00 72.25 228 GLU A N 1
ATOM 1774 C CA . GLU A 1 228 ? 36.156 13.388 -42.832 1.00 72.25 228 GLU A CA 1
ATOM 1775 C C . GLU A 1 228 ? 36.375 14.900 -42.935 1.00 72.25 228 GLU A C 1
ATOM 1777 O O . GLU A 1 228 ? 37.473 15.351 -43.272 1.00 72.25 228 GLU A O 1
ATOM 1782 N N . GLN A 1 229 ? 35.353 15.703 -42.624 1.00 68.62 229 GLN A N 1
ATOM 1783 C CA . GLN A 1 229 ? 35.467 17.163 -42.645 1.00 68.62 229 GLN A CA 1
ATOM 1784 C C . GLN A 1 229 ? 36.426 17.676 -41.567 1.00 68.62 229 GLN A C 1
ATOM 1786 O O . GLN A 1 229 ? 37.232 18.567 -41.836 1.00 68.62 229 GLN A O 1
ATOM 1791 N N . GLN A 1 230 ? 36.394 17.095 -40.366 1.00 69.75 230 GLN A N 1
ATOM 1792 C CA . GLN A 1 230 ? 37.325 17.448 -39.291 1.00 69.75 230 GLN A CA 1
ATOM 1793 C C . GLN A 1 230 ? 38.770 17.081 -39.650 1.00 69.75 230 GLN A C 1
ATOM 1795 O O . GLN A 1 230 ? 39.660 17.918 -39.510 1.00 69.75 230 GLN A O 1
ATOM 1800 N N . ALA A 1 231 ? 38.995 15.888 -40.211 1.00 73.94 231 ALA A N 1
ATOM 1801 C CA . ALA A 1 231 ? 40.317 15.468 -40.671 1.00 73.94 231 ALA A CA 1
ATOM 1802 C C . ALA A 1 231 ? 40.886 16.400 -41.757 1.00 73.94 231 ALA A C 1
ATOM 1804 O O . ALA A 1 231 ? 42.074 16.725 -41.729 1.00 73.94 231 ALA A O 1
ATOM 1805 N N . ARG A 1 232 ? 40.045 16.878 -42.687 1.00 70.06 232 ARG A N 1
ATOM 1806 C CA . ARG A 1 232 ? 40.454 17.865 -43.703 1.00 70.06 232 ARG A CA 1
ATOM 1807 C C . ARG A 1 232 ? 40.839 19.205 -43.085 1.00 70.06 232 ARG A C 1
ATOM 1809 O O . ARG A 1 232 ? 41.903 19.726 -43.406 1.00 70.06 232 ARG A O 1
ATOM 1816 N N . GLN A 1 233 ? 40.023 19.728 -42.172 1.00 78.06 233 GLN A N 1
ATOM 1817 C CA . GLN A 1 233 ? 40.307 21.002 -41.505 1.00 78.06 233 GLN A CA 1
ATOM 1818 C C . GLN A 1 233 ? 41.580 20.939 -40.657 1.00 78.06 233 GLN A C 1
ATOM 1820 O O . GLN A 1 233 ? 42.358 21.891 -40.627 1.00 78.06 233 GLN A O 1
ATOM 1825 N N . ASP A 1 234 ? 41.823 19.825 -39.971 1.00 75.12 234 ASP A N 1
ATOM 1826 C CA . ASP A 1 234 ? 43.034 19.661 -39.171 1.00 75.12 234 ASP A CA 1
ATOM 1827 C C . ASP A 1 234 ? 44.281 19.498 -40.045 1.00 75.12 234 ASP A C 1
ATOM 1829 O O . ASP A 1 234 ? 45.336 20.047 -39.711 1.00 75.12 234 ASP A O 1
ATOM 1833 N N . TRP A 1 235 ? 44.158 18.834 -41.199 1.00 67.94 235 TRP A N 1
ATOM 1834 C CA . TRP A 1 235 ? 45.223 18.787 -42.198 1.00 67.94 235 TRP A CA 1
ATOM 1835 C C . TRP A 1 235 ? 45.545 20.186 -42.743 1.00 67.94 235 TRP A C 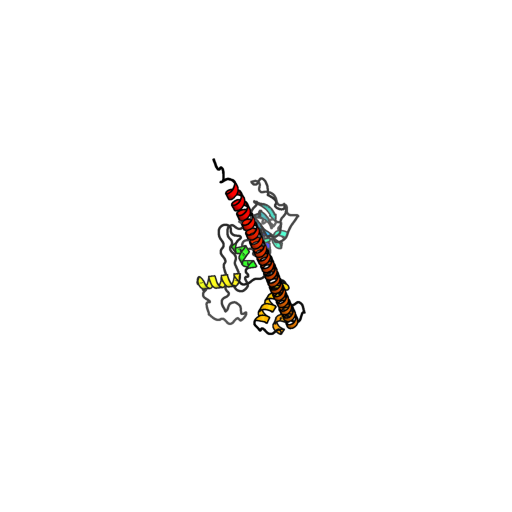1
ATOM 1837 O O . TRP A 1 235 ? 46.712 20.581 -42.729 1.00 67.94 235 TRP A O 1
ATOM 1847 N N . GLU A 1 236 ? 44.531 20.977 -43.106 1.00 76.06 236 GLU A N 1
ATOM 1848 C CA . GLU A 1 236 ? 44.693 22.369 -43.552 1.00 76.06 236 GLU A CA 1
ATOM 1849 C C . GLU A 1 236 ? 45.387 23.226 -42.484 1.00 76.06 236 GLU A C 1
ATOM 1851 O O . GLU A 1 236 ? 46.452 23.788 -42.747 1.00 76.06 236 GLU A O 1
ATOM 1856 N N . ARG A 1 237 ? 44.894 23.221 -41.239 1.00 74.62 237 ARG A N 1
ATOM 1857 C CA . ARG A 1 237 ? 45.524 23.956 -40.124 1.00 74.62 237 ARG A CA 1
ATOM 1858 C C . ARG A 1 237 ? 46.949 23.489 -39.833 1.00 74.62 237 ARG A C 1
ATOM 1860 O O . ARG A 1 237 ? 47.774 24.276 -39.367 1.00 74.62 237 ARG A O 1
ATOM 1867 N N . SER A 1 238 ? 47.247 22.203 -40.022 1.00 66.06 238 SER A N 1
ATOM 1868 C CA . SER A 1 238 ? 48.607 21.682 -39.846 1.00 66.06 238 SER A CA 1
ATOM 1869 C C . SER A 1 238 ? 49.538 22.195 -40.945 1.00 66.06 238 SER A C 1
ATOM 1871 O O . SER A 1 238 ? 50.666 22.597 -40.653 1.00 66.06 238 SER A O 1
ATOM 1873 N N . SER A 1 239 ? 49.042 22.273 -42.182 1.00 71.31 239 SER A N 1
ATOM 1874 C CA . SER A 1 239 ? 49.787 22.788 -43.329 1.00 71.31 239 SER A CA 1
ATOM 1875 C C . SER A 1 239 ? 50.079 24.287 -43.192 1.00 71.31 239 SER A C 1
ATOM 1877 O O . SER A 1 239 ? 51.217 24.707 -43.404 1.00 71.31 239 SER A O 1
ATOM 1879 N N . GLU A 1 240 ? 49.112 25.070 -42.707 1.00 75.56 240 GLU A N 1
ATOM 1880 C CA . GLU A 1 240 ? 49.271 26.499 -42.413 1.00 75.56 240 GLU A CA 1
ATOM 1881 C C . GLU A 1 240 ? 50.303 26.737 -41.305 1.00 75.56 240 GLU A C 1
ATOM 1883 O O . GLU A 1 240 ? 51.181 27.588 -41.441 1.00 75.56 240 GLU A O 1
ATOM 1888 N N . ARG A 1 241 ? 50.271 25.939 -40.227 1.00 72.00 241 ARG A N 1
ATOM 1889 C CA . ARG A 1 241 ? 51.270 26.027 -39.147 1.00 72.00 241 ARG A CA 1
ATOM 1890 C C . ARG A 1 241 ? 52.679 25.680 -39.619 1.00 72.00 241 ARG A C 1
ATOM 1892 O O . ARG A 1 241 ? 53.645 26.274 -39.142 1.00 72.00 241 ARG A O 1
ATOM 1899 N N . ILE A 1 242 ? 52.818 24.717 -40.531 1.00 70.25 242 ILE A N 1
ATOM 1900 C CA . ILE A 1 242 ? 54.116 24.374 -41.126 1.00 70.25 242 ILE A CA 1
ATOM 1901 C C . ILE A 1 242 ? 54.621 25.535 -41.994 1.00 70.25 242 ILE A C 1
ATOM 1903 O O . ILE A 1 242 ? 55.799 25.881 -41.903 1.00 70.25 242 ILE A O 1
ATOM 1907 N N . GLN A 1 243 ? 53.743 26.176 -42.774 1.00 76.50 243 GLN A N 1
ATOM 1908 C CA . GLN A 1 243 ? 54.094 27.353 -43.575 1.00 76.50 243 GLN A CA 1
ATOM 1909 C C . GLN A 1 243 ? 54.494 28.553 -42.707 1.00 76.50 243 GLN A C 1
ATOM 1911 O O . GLN A 1 243 ? 55.531 29.159 -42.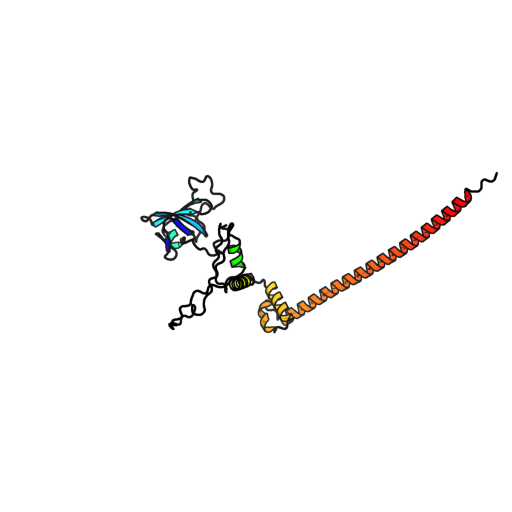968 1.00 76.50 243 GLN A O 1
ATOM 1916 N N . GLN A 1 244 ? 53.744 28.853 -41.642 1.00 77.56 244 GLN A N 1
ATOM 1917 C CA . GLN A 1 244 ? 54.072 29.940 -40.710 1.00 77.56 244 GLN A CA 1
ATOM 1918 C C . GLN A 1 244 ? 55.424 29.714 -40.027 1.00 77.56 244 GLN A C 1
ATOM 1920 O O . GLN A 1 244 ? 56.272 30.598 -40.043 1.00 77.56 244 GLN A O 1
ATOM 1925 N N . ARG A 1 245 ? 55.693 28.501 -39.524 1.00 72.75 245 ARG A N 1
ATOM 1926 C CA . ARG A 1 245 ? 57.002 28.171 -38.927 1.00 72.75 245 ARG A CA 1
ATOM 1927 C C . ARG A 1 245 ? 58.151 28.261 -39.928 1.00 72.75 245 ARG A C 1
ATOM 1929 O O . ARG A 1 245 ? 59.274 28.590 -39.549 1.00 72.75 245 ARG A O 1
ATOM 1936 N N . ALA A 1 246 ? 57.905 27.930 -41.196 1.00 70.12 246 ALA A N 1
ATOM 1937 C CA . ALA A 1 246 ? 58.902 28.080 -42.249 1.00 70.12 246 ALA A CA 1
ATOM 1938 C C . ALA A 1 246 ? 59.193 29.562 -42.544 1.00 70.12 246 ALA A C 1
ATOM 1940 O O . ALA A 1 246 ? 60.358 29.910 -42.736 1.00 70.12 246 ALA A O 1
ATOM 1941 N N . GLN A 1 247 ? 58.166 30.420 -42.522 1.00 77.75 247 GLN A N 1
ATOM 1942 C CA . GLN A 1 247 ? 58.305 31.874 -42.657 1.00 77.75 247 GLN A CA 1
ATOM 1943 C C . GLN A 1 247 ? 59.033 32.490 -41.457 1.00 77.75 247 GLN A C 1
ATOM 1945 O O . GLN A 1 247 ? 60.005 33.207 -41.660 1.00 77.75 247 GLN A O 1
ATOM 1950 N N . GLU A 1 248 ? 58.657 32.143 -40.224 1.00 75.50 248 GLU A N 1
ATOM 1951 C CA . GLU A 1 248 ? 59.329 32.612 -39.002 1.00 75.50 248 GLU A CA 1
ATOM 1952 C C . GLU A 1 248 ? 60.826 32.266 -39.017 1.00 75.50 248 GLU A C 1
ATOM 1954 O O . GLU A 1 248 ? 61.675 33.134 -38.829 1.00 75.50 248 GLU A O 1
ATOM 1959 N N . ARG A 1 249 ? 61.177 31.021 -39.371 1.00 71.56 249 ARG A N 1
ATOM 1960 C CA . ARG A 1 249 ? 62.579 30.588 -39.519 1.00 71.56 249 ARG A CA 1
ATOM 1961 C C . ARG A 1 249 ? 63.322 31.255 -40.675 1.00 71.56 249 ARG A C 1
ATOM 1963 O O . ARG A 1 249 ? 64.553 31.225 -40.695 1.00 71.56 249 ARG A O 1
ATOM 1970 N N . ALA A 1 250 ? 62.621 31.748 -41.692 1.00 70.75 250 ALA A N 1
ATOM 1971 C CA . ALA A 1 250 ? 63.238 32.550 -42.743 1.00 70.75 250 ALA A CA 1
ATOM 1972 C C . ALA A 1 250 ? 63.537 33.958 -42.211 1.00 70.75 250 ALA A C 1
ATOM 1974 O O . ALA A 1 250 ? 64.676 34.402 -42.314 1.00 70.75 250 ALA A O 1
ATOM 1975 N N . THR A 1 251 ? 62.574 34.582 -41.527 1.00 75.38 251 THR A N 1
ATOM 1976 C CA . THR A 1 251 ? 62.743 35.917 -40.937 1.00 75.38 251 THR A CA 1
ATOM 1977 C C . THR A 1 251 ? 63.769 35.957 -39.804 1.00 75.38 251 THR A C 1
ATOM 1979 O O . THR A 1 251 ? 64.514 36.923 -39.687 1.00 75.38 251 THR A O 1
ATOM 1982 N N . ASP A 1 252 ? 63.865 34.910 -38.979 1.00 72.19 252 ASP A N 1
ATOM 1983 C CA . ASP A 1 252 ? 64.869 34.847 -37.912 1.00 72.19 252 ASP A CA 1
ATOM 1984 C C . ASP A 1 252 ? 66.279 34.667 -38.478 1.00 72.19 252 ASP A C 1
ATOM 1986 O O . ASP A 1 252 ? 67.212 35.293 -37.982 1.00 72.19 252 ASP A O 1
ATOM 1990 N N . ARG A 1 253 ? 66.433 33.901 -39.568 1.00 68.88 253 ARG A N 1
ATOM 1991 C CA . ARG A 1 253 ? 67.711 33.812 -40.290 1.00 68.88 253 ARG A CA 1
ATOM 1992 C C . ARG A 1 253 ? 68.114 35.148 -40.902 1.00 68.88 253 ARG A C 1
ATOM 1994 O O . ARG A 1 253 ? 69.291 35.481 -40.862 1.00 68.88 253 ARG A O 1
ATOM 2001 N N . GLU A 1 254 ? 67.164 35.914 -41.437 1.00 68.38 254 GLU A N 1
ATOM 2002 C CA . GLU A 1 254 ? 67.426 37.272 -41.932 1.00 68.38 254 GLU A CA 1
ATOM 2003 C C . GLU A 1 254 ? 67.872 38.206 -40.793 1.00 68.38 254 GLU A C 1
ATOM 2005 O O . GLU A 1 254 ? 68.893 38.873 -40.926 1.00 68.38 254 GLU A O 1
ATOM 2010 N N . ARG A 1 255 ? 67.210 38.165 -39.628 1.00 68.19 255 ARG A N 1
ATOM 2011 C CA . ARG A 1 255 ? 67.588 38.959 -38.439 1.00 68.19 255 ARG A CA 1
ATOM 2012 C C . ARG A 1 255 ? 68.920 38.554 -37.807 1.00 68.19 255 ARG A C 1
ATOM 2014 O O . ARG A 1 255 ? 69.604 39.395 -37.228 1.00 68.19 255 ARG A O 1
ATOM 2021 N N . GLU A 1 256 ? 69.261 37.267 -37.815 1.00 63.03 256 GLU A N 1
ATOM 2022 C CA . GLU A 1 256 ? 70.580 36.787 -37.383 1.00 63.03 256 GLU A CA 1
ATOM 2023 C C . GLU A 1 256 ? 71.666 37.230 -38.364 1.00 63.03 256 GLU A C 1
ATOM 2025 O O . GLU A 1 256 ? 72.754 37.611 -37.937 1.00 63.03 256 GLU A O 1
ATOM 2030 N N . HIS A 1 257 ? 71.365 37.242 -39.666 1.00 62.72 257 HIS A N 1
ATOM 2031 C CA . HIS A 1 257 ? 72.287 37.736 -40.679 1.00 62.72 257 HIS A CA 1
ATOM 2032 C C . HIS A 1 257 ? 72.533 39.244 -40.530 1.00 62.72 257 HIS A C 1
ATOM 2034 O O . HIS A 1 257 ? 73.689 39.657 -40.512 1.00 62.72 257 HIS A O 1
ATOM 2040 N N . GLU A 1 258 ? 71.482 40.043 -40.317 1.00 58.25 258 GLU A N 1
ATOM 2041 C CA . GLU A 1 258 ? 71.588 41.482 -40.019 1.00 58.25 258 GLU A CA 1
ATOM 2042 C C . GLU A 1 258 ? 72.405 41.750 -38.744 1.00 58.25 258 GLU A C 1
ATOM 2044 O O . GLU A 1 258 ? 73.337 42.549 -38.774 1.00 58.25 258 GLU A O 1
ATOM 2049 N N . ARG A 1 259 ? 72.158 41.011 -37.651 1.00 58.78 259 ARG A N 1
ATOM 2050 C CA . ARG A 1 259 ? 72.959 41.132 -36.417 1.00 58.78 259 ARG A CA 1
ATOM 2051 C C . ARG A 1 259 ? 74.422 40.736 -36.595 1.00 58.78 259 ARG A C 1
ATOM 2053 O O . ARG A 1 259 ? 75.288 41.339 -35.977 1.00 58.78 259 ARG A O 1
ATOM 2060 N N . SER A 1 260 ? 74.706 39.739 -37.434 1.00 56.91 260 SER A N 1
ATOM 2061 C CA . SER A 1 260 ? 76.086 39.327 -37.721 1.00 56.91 260 SER A CA 1
ATOM 2062 C C . SER A 1 260 ? 76.871 40.357 -38.541 1.00 56.91 260 SER A C 1
ATOM 2064 O O . SER A 1 260 ? 78.099 40.359 -38.491 1.00 56.91 260 SER A O 1
ATOM 2066 N N . ILE A 1 261 ? 76.169 41.212 -39.295 1.00 58.56 261 ILE A N 1
ATOM 2067 C CA . ILE A 1 261 ? 76.759 42.310 -40.067 1.00 58.56 261 ILE A CA 1
ATOM 2068 C C . ILE A 1 261 ? 77.073 43.494 -39.140 1.00 58.56 261 ILE A C 1
ATOM 2070 O O . ILE A 1 261 ? 78.169 44.038 -39.245 1.00 58.56 261 ILE A O 1
ATOM 2074 N N . ASP A 1 262 ? 76.183 43.818 -38.194 1.00 57.41 262 ASP A N 1
ATOM 2075 C CA . ASP A 1 262 ? 76.414 44.869 -37.185 1.00 57.41 262 ASP A CA 1
ATOM 2076 C C . ASP A 1 262 ? 77.573 44.522 -36.225 1.00 57.41 262 ASP A C 1
ATOM 2078 O O . ASP A 1 262 ? 78.437 45.360 -35.973 1.00 57.41 262 ASP A O 1
ATOM 2082 N N . ASP A 1 263 ? 77.683 43.267 -35.762 1.00 55.50 263 ASP A N 1
ATOM 2083 C CA . ASP A 1 263 ? 78.796 42.812 -34.896 1.00 55.50 263 ASP A CA 1
ATOM 2084 C C . ASP A 1 263 ? 80.169 42.841 -35.609 1.00 55.50 263 ASP A C 1
ATOM 2086 O O . ASP A 1 263 ? 81.221 42.769 -34.971 1.00 55.50 263 ASP A O 1
ATOM 2090 N N . HIS A 1 264 ? 80.183 42.924 -36.945 1.00 54.28 264 HIS A N 1
ATOM 2091 C CA . HIS A 1 264 ? 81.411 43.048 -37.734 1.00 54.28 264 HIS A CA 1
ATOM 2092 C C . HIS A 1 264 ? 81.873 44.503 -37.929 1.00 54.28 264 HIS A C 1
ATOM 2094 O O . HIS A 1 264 ? 83.005 44.699 -38.385 1.00 54.28 264 HIS A O 1
ATOM 2100 N N . ASP A 1 265 ? 81.046 45.501 -37.586 1.00 53.22 265 ASP A N 1
ATOM 2101 C CA . ASP A 1 265 ? 81.361 46.930 -37.756 1.00 53.22 265 ASP A CA 1
ATOM 2102 C C . ASP A 1 265 ? 81.903 47.584 -36.464 1.00 53.22 265 ASP A C 1
ATOM 2104 O O . ASP A 1 265 ? 82.762 48.461 -36.534 1.00 53.22 265 ASP A O 1
ATOM 2108 N N . ASP A 1 266 ? 81.557 47.070 -35.275 1.00 52.78 266 ASP A N 1
ATOM 2109 C CA . ASP A 1 266 ? 82.055 47.581 -33.974 1.00 52.78 266 ASP A CA 1
ATOM 2110 C C . ASP A 1 266 ? 83.483 47.102 -33.598 1.00 52.78 266 ASP A C 1
ATOM 2112 O O . ASP A 1 266 ? 84.016 47.412 -32.531 1.00 52.78 266 ASP A O 1
ATOM 2116 N N . GLY A 1 267 ? 84.149 46.351 -34.483 1.00 53.38 267 GLY A N 1
ATOM 2117 C CA . GLY A 1 267 ? 85.462 45.732 -34.247 1.00 53.38 267 GLY A CA 1
ATOM 2118 C C . GLY A 1 267 ? 86.667 46.393 -34.930 1.00 53.38 267 GLY A C 1
ATOM 2119 O O . GLY A 1 267 ? 87.745 45.792 -34.954 1.00 53.38 267 GLY A O 1
ATOM 2120 N N . ARG A 1 268 ? 86.531 47.589 -35.522 1.00 52.44 268 ARG A N 1
ATOM 2121 C CA . ARG A 1 268 ? 87.658 48.325 -36.137 1.00 52.44 268 ARG A CA 1
ATOM 2122 C C . ARG A 1 268 ? 87.836 49.736 -35.572 1.00 52.44 268 ARG A C 1
ATOM 2124 O O . ARG A 1 268 ? 87.803 50.714 -36.312 1.00 52.44 268 ARG A O 1
ATOM 2131 N N . GLU A 1 269 ? 88.182 49.836 -34.292 1.00 42.22 269 GLU A N 1
ATOM 2132 C CA . GLU A 1 269 ? 89.077 50.915 -33.858 1.00 42.22 269 GLU A CA 1
ATOM 2133 C C . GLU A 1 269 ? 90.522 50.512 -34.181 1.00 42.22 269 GLU A C 1
ATOM 2135 O O . GLU A 1 269 ? 91.131 49.655 -33.539 1.00 42.22 269 GLU A O 1
ATOM 2140 N N . ILE A 1 270 ? 91.059 51.112 -35.242 1.00 48.72 270 ILE A N 1
ATOM 2141 C CA . ILE A 1 270 ? 92.493 51.157 -35.513 1.00 48.72 270 ILE A CA 1
ATOM 2142 C C . ILE A 1 270 ? 93.050 52.484 -34.994 1.00 48.72 270 ILE A C 1
ATOM 2144 O O . ILE A 1 270 ? 92.777 53.536 -35.570 1.00 48.72 270 ILE A O 1
ATOM 2148 N N . SER A 1 271 ? 93.942 52.332 -34.010 1.00 43.50 271 SER A N 1
ATOM 2149 C CA . SER A 1 271 ? 95.008 53.240 -33.555 1.00 43.50 271 SER A CA 1
ATOM 2150 C C . SER A 1 271 ? 94.745 54.171 -32.378 1.00 43.50 271 SER A C 1
ATOM 2152 O O . SER A 1 271 ? 93.681 54.809 -32.299 1.00 43.50 271 SER A O 1
#

Sequence (271 aa):
MPIARDQQARYGDIIMTTENNWDIEVTADPDVTSIDGAPAIVTNADRWQVLGVHEHDGTIEVQRIGDRARAVLPADYAQRSAVLGYVGTMHSAQGANAEIGLPIGDPDTMTKSMAYPGMTRGSDMNRLYMAVKIAGEDEHHHAHTDVETEPRIYDRNEAQAMFMSILKRDDREQTALAQAEEALNQLAIGEPHDNHRDAFGGINPYVAQLVHTRAGRREQWVHEYISEQQARQDWERSSERIQQRAQERATDREREHERSIDDHDDGREIS

InterPro domains:
  IPR027417 P-loop containing nucleoside triphosphate hydrolase [G3DSA:3.40.50.300] (86-128)
  IPR027417 P-loop containing nucleoside triphosphate hydrolase [SSF52540] (7-132)
  IPR060459 Rv2311, SH3-like barrel domain [PF27170] (3-79)